Protein AF-A0A7S3HJC3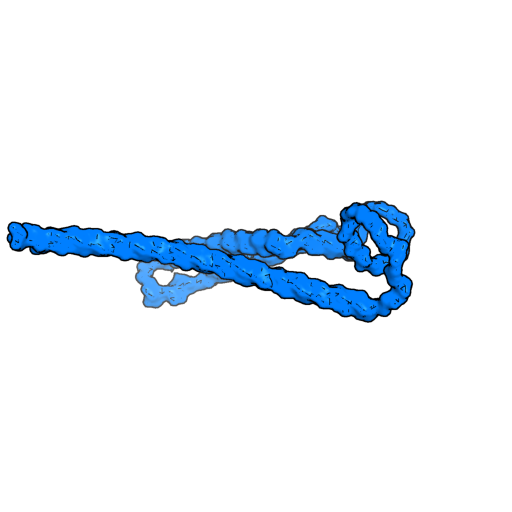-F1 (afdb_monomer_lite)

pLDDT: mean 82.4, std 19.96, range [36.12, 98.06]

Secondary structure (DSSP, 8-state):
-------PPPPTTHHHHHHHHHHHHHHHHHHHHHHHS-HHHHHTTTSPTTTHHHHHHHHHHHHHHHHHHHHHHHHHHHHHTTHHHHHHHHHHHHH-----------------------------S---HHHHHHHHHHHHHHHHHHHHHHHHHHHHHHHHHHHHHHHHHHHHHHHHHHHHHHHHHHHHHGGG-

Sequence (193 aa):
AAELHGEAQPRPGARLQKLQEACDKLIARAVSDLLAEDLPKTFAKVLPPGSEHLVRSAQTGAAAKLAERAEELQAEAMRKHQASKLARSLDEAHYGCAGGRAGKKPRALKRATSSRATAAAATGAGQDPEMELQETLTTHFRAAKLAMMRDRLRDQEHENSRQAAANACMKLECAELLALLESSTSALVAPLL

Structure (mmCIF, N/CA/C/O backbone):
data_AF-A0A7S3HJC3-F1
#
_entry.id   AF-A0A7S3HJC3-F1
#
loop_
_atom_site.group_PDB
_atom_site.id
_atom_site.type_symbol
_atom_site.label_atom_id
_atom_site.label_alt_id
_atom_site.label_comp_id
_atom_site.label_asym_id
_atom_site.label_entity_id
_atom_site.label_seq_id
_atom_site.pdbx_PDB_ins_code
_atom_site.Cartn_x
_atom_site.Cartn_y
_atom_site.Cartn_z
_atom_site.occupancy
_atom_site.B_iso_or_equiv
_atom_site.auth_seq_id
_atom_site.auth_comp_id
_atom_site.auth_asym_id
_atom_site.auth_atom_id
_atom_site.pdbx_PDB_model_num
ATOM 1 N N . ALA A 1 1 ? -0.705 -26.430 -43.566 1.00 43.81 1 ALA A N 1
ATOM 2 C CA . ALA A 1 1 ? -1.000 -24.991 -43.468 1.00 43.81 1 ALA A CA 1
ATOM 3 C C . ALA A 1 1 ? -0.138 -24.436 -42.346 1.00 43.81 1 ALA A C 1
ATOM 5 O O . ALA A 1 1 ? -0.349 -24.802 -41.201 1.00 43.81 1 ALA A O 1
ATOM 6 N N . ALA A 1 2 ? 0.921 -23.709 -42.698 1.00 41.62 2 ALA A N 1
ATOM 7 C CA . ALA A 1 2 ? 1.839 -23.111 -41.739 1.00 41.62 2 ALA A CA 1
ATOM 8 C C . ALA A 1 2 ? 1.241 -21.774 -41.289 1.00 41.62 2 ALA A C 1
ATOM 10 O O . ALA A 1 2 ? 1.180 -20.832 -42.080 1.00 41.62 2 ALA A O 1
ATOM 11 N N . GLU A 1 3 ? 0.747 -21.715 -40.055 1.00 44.97 3 GLU A N 1
ATOM 12 C CA . GLU A 1 3 ? 0.348 -20.456 -39.437 1.00 44.97 3 GLU A CA 1
ATOM 13 C C . GLU A 1 3 ? 1.607 -19.634 -39.169 1.00 44.97 3 GLU A C 1
ATOM 15 O O . GLU A 1 3 ? 2.373 -19.875 -38.239 1.00 44.97 3 GLU A O 1
ATOM 20 N N . LEU A 1 4 ? 1.842 -18.674 -40.059 1.00 45.97 4 LEU A N 1
ATOM 21 C CA . LEU A 1 4 ? 2.790 -17.591 -39.878 1.00 45.97 4 LEU A CA 1
ATOM 22 C C . LEU A 1 4 ? 2.367 -16.792 -38.639 1.00 45.97 4 LEU A C 1
ATOM 24 O O . LEU A 1 4 ? 1.528 -15.896 -38.722 1.00 45.97 4 LEU A O 1
ATOM 28 N N . HIS A 1 5 ? 2.954 -17.105 -37.484 1.00 43.88 5 HIS A N 1
ATOM 29 C CA . HIS A 1 5 ? 3.001 -16.194 -36.344 1.00 43.88 5 HIS A CA 1
ATOM 30 C C . HIS A 1 5 ? 3.860 -14.988 -36.729 1.00 43.88 5 HIS A C 1
ATOM 32 O O . HIS A 1 5 ? 5.047 -14.902 -36.424 1.00 43.88 5 HIS A O 1
ATOM 38 N N . GLY A 1 6 ? 3.250 -14.051 -37.452 1.00 45.78 6 GLY A N 1
ATOM 39 C CA . GLY A 1 6 ? 3.748 -12.692 -37.523 1.00 45.78 6 GLY A CA 1
ATOM 40 C C . GLY A 1 6 ? 3.645 -12.103 -36.125 1.00 45.78 6 GLY A C 1
ATOM 41 O O . GLY A 1 6 ? 2.563 -11.686 -35.715 1.00 45.78 6 GLY A O 1
ATOM 42 N N . GLU A 1 7 ? 4.750 -12.100 -35.379 1.00 48.56 7 GLU A N 1
ATOM 43 C CA . GLU A 1 7 ? 4.858 -11.311 -34.157 1.00 48.56 7 GLU A CA 1
ATOM 44 C C . GLU A 1 7 ? 4.626 -9.848 -34.537 1.00 48.56 7 GLU A C 1
ATOM 46 O O . GLU A 1 7 ? 5.492 -9.171 -35.097 1.00 48.56 7 GLU A O 1
ATOM 51 N N . ALA A 1 8 ? 3.400 -9.379 -34.299 1.00 59.12 8 ALA A N 1
ATOM 52 C CA . ALA A 1 8 ? 3.033 -7.990 -34.473 1.00 59.12 8 ALA A CA 1
ATOM 53 C C . ALA A 1 8 ? 4.034 -7.149 -33.681 1.00 59.12 8 ALA A C 1
ATOM 55 O O . ALA A 1 8 ? 4.148 -7.307 -32.462 1.00 59.12 8 ALA A O 1
ATOM 56 N N . GLN A 1 9 ? 4.780 -6.288 -34.380 1.00 59.38 9 GLN A N 1
ATOM 57 C CA . GLN A 1 9 ? 5.768 -5.436 -33.734 1.00 59.38 9 GLN A CA 1
ATOM 58 C C . GLN A 1 9 ? 5.102 -4.706 -32.560 1.00 59.38 9 GLN A C 1
ATOM 60 O O . GLN A 1 9 ? 4.055 -4.070 -32.745 1.00 59.38 9 GLN A O 1
ATOM 65 N N . PRO A 1 10 ? 5.654 -4.830 -31.344 1.00 64.06 10 PRO A N 1
ATOM 66 C CA . PRO A 1 10 ? 5.047 -4.248 -30.162 1.00 64.06 10 PRO A CA 1
ATOM 67 C C . PRO A 1 10 ? 5.001 -2.731 -30.329 1.00 64.06 10 PRO A C 1
ATOM 69 O O . PRO A 1 10 ? 6.010 -2.062 -30.545 1.00 64.06 10 PRO A O 1
ATOM 72 N N . ARG A 1 11 ? 3.778 -2.206 -30.277 1.00 71.25 11 ARG A N 1
ATOM 73 C CA . ARG A 1 11 ? 3.499 -0.779 -30.416 1.00 71.25 11 ARG A CA 1
ATOM 74 C C . ARG A 1 11 ? 4.134 -0.006 -29.253 1.00 71.25 11 ARG A C 1
ATOM 76 O O . ARG A 1 11 ? 4.239 -0.558 -28.155 1.00 71.25 11 ARG A O 1
ATOM 83 N N . PRO A 1 12 ? 4.511 1.269 -29.449 1.00 70.44 12 PRO A N 1
ATOM 84 C CA . PRO A 1 12 ? 4.934 2.123 -28.343 1.00 70.44 12 PRO A CA 1
ATOM 85 C C . PRO A 1 12 ? 3.861 2.123 -27.245 1.00 70.44 12 PRO A C 1
ATOM 87 O O . PRO A 1 12 ? 2.688 2.366 -27.527 1.00 70.44 12 PRO A O 1
ATOM 90 N N . GLY A 1 13 ? 4.254 1.801 -26.008 1.00 80.75 13 GLY A N 1
ATOM 91 C CA . GLY A 1 13 ? 3.335 1.639 -24.876 1.00 80.75 13 GLY A CA 1
ATOM 92 C C . GLY A 1 13 ? 2.929 0.192 -24.571 1.00 80.75 13 GLY A C 1
ATOM 93 O O . GLY A 1 13 ? 2.405 -0.062 -23.487 1.00 80.75 13 GLY A O 1
ATOM 94 N N . ALA A 1 14 ? 3.243 -0.775 -25.441 1.00 87.31 14 ALA A N 1
ATOM 95 C CA . ALA A 1 14 ? 2.938 -2.188 -25.204 1.00 87.31 14 ALA A CA 1
ATOM 96 C C . ALA A 1 14 ? 3.616 -2.731 -23.936 1.00 87.31 14 ALA A C 1
ATOM 98 O O . ALA A 1 14 ? 3.047 -3.578 -23.252 1.00 87.31 14 ALA A O 1
ATOM 99 N N . ARG A 1 15 ? 4.815 -2.244 -23.583 1.00 89.06 15 ARG A N 1
ATOM 100 C CA . ARG A 1 15 ? 5.490 -2.651 -22.337 1.00 89.06 15 ARG A CA 1
ATOM 101 C C . ARG A 1 15 ? 4.757 -2.169 -21.094 1.00 89.06 15 ARG A C 1
ATOM 103 O O . ARG A 1 15 ? 4.602 -2.940 -20.154 1.00 89.06 15 ARG A O 1
ATOM 110 N N . LEU A 1 16 ? 4.311 -0.912 -21.093 1.00 92.19 16 LEU A N 1
ATOM 111 C CA . LEU A 1 16 ? 3.570 -0.354 -19.963 1.00 92.19 16 LEU A CA 1
ATOM 112 C C . LEU A 1 16 ? 2.233 -1.078 -19.787 1.00 92.19 16 LEU A C 1
ATOM 114 O O . LEU A 1 16 ? 1.884 -1.435 -18.668 1.00 92.19 16 LEU A O 1
ATOM 118 N N . GLN A 1 17 ? 1.539 -1.349 -20.892 1.00 92.75 17 GLN A N 1
ATOM 119 C CA . GLN A 1 17 ? 0.290 -2.099 -20.874 1.00 92.75 17 GLN A CA 1
ATOM 120 C C . GLN A 1 17 ? 0.495 -3.523 -20.340 1.00 92.75 17 GLN A C 1
ATOM 122 O O . GLN A 1 17 ? -0.211 -3.938 -19.431 1.00 92.75 17 GLN A O 1
ATOM 127 N N . LYS A 1 18 ? 1.511 -4.250 -20.824 1.00 93.62 18 LYS A N 1
ATOM 128 C CA . LYS A 1 18 ? 1.838 -5.592 -20.310 1.00 93.62 18 LYS A CA 1
ATOM 129 C C . LYS A 1 18 ? 2.168 -5.584 -18.819 1.00 93.62 18 LYS A C 1
ATOM 131 O O . LYS A 1 18 ? 1.824 -6.528 -18.117 1.00 93.62 18 LYS A O 1
ATOM 136 N N . LEU A 1 19 ? 2.849 -4.541 -18.343 1.00 94.19 19 LEU A N 1
ATOM 137 C CA . LEU A 1 19 ? 3.143 -4.380 -16.923 1.00 94.19 19 LEU A CA 1
ATOM 138 C C . LEU A 1 19 ? 1.856 -4.184 -16.111 1.00 94.19 19 LEU A C 1
ATOM 140 O O . LEU A 1 19 ? 1.695 -4.845 -15.092 1.00 94.19 19 LEU A O 1
ATOM 144 N N . GLN A 1 20 ? 0.943 -3.326 -16.574 1.00 94.94 20 GLN A N 1
ATOM 145 C CA . GLN A 1 20 ? -0.366 -3.135 -15.942 1.00 94.94 20 GLN A CA 1
ATOM 146 C C . GLN A 1 20 ? -1.160 -4.443 -15.916 1.00 94.94 20 GLN A C 1
ATOM 148 O O . GLN A 1 20 ? -1.521 -4.906 -14.844 1.00 94.94 20 GLN A O 1
ATOM 153 N N . GLU A 1 21 ? -1.294 -5.119 -17.058 1.00 96.38 21 GLU A N 1
ATOM 154 C CA . GLU A 1 21 ? -1.991 -6.407 -17.149 1.00 96.38 21 GLU A CA 1
ATOM 155 C C . GLU A 1 21 ? -1.392 -7.476 -16.222 1.00 96.38 21 GLU A C 1
ATOM 157 O O . GLU A 1 21 ? -2.116 -8.309 -15.677 1.00 96.38 21 GLU A O 1
ATOM 162 N N . ALA A 1 22 ? -0.067 -7.496 -16.053 1.00 96.62 22 ALA A N 1
ATOM 163 C CA . ALA A 1 22 ? 0.595 -8.424 -15.142 1.00 96.62 22 ALA A CA 1
ATOM 164 C C . ALA A 1 22 ? 0.282 -8.107 -13.672 1.00 96.62 22 ALA A C 1
ATOM 166 O O . ALA A 1 22 ? 0.033 -9.030 -12.895 1.00 96.62 22 ALA A O 1
ATOM 167 N N . CYS A 1 23 ? 0.268 -6.826 -13.296 1.00 95.81 23 CYS A N 1
ATOM 168 C CA . CYS A 1 23 ? -0.126 -6.397 -11.959 1.00 95.81 23 CYS A CA 1
ATOM 169 C C . CYS A 1 23 ? -1.600 -6.719 -11.678 1.00 95.81 23 CYS A C 1
ATOM 171 O O . CYS A 1 23 ? -1.893 -7.340 -10.660 1.00 95.81 23 CYS A O 1
ATOM 173 N N . ASP A 1 24 ? -2.500 -6.415 -12.611 1.00 96.75 24 ASP A N 1
ATOM 174 C CA . ASP A 1 24 ? -3.937 -6.655 -12.451 1.00 96.75 24 ASP A CA 1
ATOM 175 C C . ASP A 1 24 ? -4.229 -8.157 -12.287 1.00 96.75 24 ASP A C 1
ATOM 177 O O . ASP A 1 24 ? -5.005 -8.568 -11.425 1.00 96.75 24 ASP A O 1
ATOM 181 N N . LYS A 1 25 ? -3.530 -9.016 -13.045 1.00 97.81 25 LYS A N 1
ATOM 182 C CA . LYS A 1 25 ? -3.601 -10.480 -12.878 1.00 97.81 25 LYS A CA 1
ATOM 183 C C . LYS A 1 25 ? -3.115 -10.941 -11.509 1.00 97.81 25 LYS A C 1
ATOM 185 O O . LYS A 1 25 ? -3.666 -11.894 -10.960 1.00 97.81 25 LYS A O 1
ATOM 190 N N . LEU A 1 26 ? -2.075 -10.308 -10.972 1.00 97.56 26 LEU A N 1
ATOM 191 C CA . LEU A 1 26 ? -1.541 -10.641 -9.656 1.00 97.56 26 LEU A CA 1
ATOM 192 C C . LEU A 1 26 ? -2.527 -10.254 -8.548 1.00 97.56 26 LEU A C 1
ATOM 194 O O . LEU A 1 26 ? -2.762 -11.060 -7.649 1.00 97.56 26 LEU A O 1
ATOM 198 N N . ILE A 1 27 ? -3.158 -9.083 -8.656 1.00 97.31 27 ILE A N 1
ATOM 199 C CA . ILE A 1 27 ? -4.220 -8.645 -7.739 1.00 97.31 27 ILE A CA 1
ATOM 200 C C . ILE A 1 27 ? -5.412 -9.602 -7.816 1.00 97.31 27 ILE A C 1
ATOM 202 O O . ILE A 1 27 ? -5.841 -10.130 -6.793 1.00 97.31 27 ILE A O 1
ATOM 206 N N . ALA A 1 28 ? -5.900 -9.897 -9.024 1.00 97.00 28 ALA A N 1
ATOM 207 C CA . ALA A 1 28 ? -7.021 -10.811 -9.225 1.00 97.00 28 ALA A CA 1
ATOM 208 C C . ALA A 1 28 ? -6.742 -12.209 -8.648 1.00 97.00 28 ALA A C 1
ATOM 210 O O . ALA A 1 28 ? -7.619 -12.817 -8.035 1.00 97.00 28 ALA A O 1
ATOM 211 N N . ARG A 1 29 ? -5.509 -12.710 -8.798 1.00 98.00 29 ARG A N 1
ATOM 212 C CA . ARG A 1 29 ? -5.106 -13.993 -8.218 1.00 98.00 29 ARG A CA 1
ATOM 213 C C . ARG A 1 29 ? -5.064 -13.945 -6.693 1.00 98.00 29 ARG A C 1
ATOM 215 O O . ARG A 1 29 ? -5.613 -14.842 -6.073 1.00 98.00 29 ARG A O 1
ATOM 222 N N . ALA A 1 30 ? -4.505 -12.895 -6.094 1.00 97.50 30 ALA A N 1
ATOM 223 C CA . ALA A 1 30 ? -4.488 -12.736 -4.639 1.00 97.50 30 ALA A CA 1
ATOM 224 C C . ALA A 1 30 ? -5.906 -12.667 -4.042 1.00 97.50 30 ALA A C 1
ATOM 226 O O . ALA A 1 30 ? -6.181 -13.284 -3.016 1.00 97.50 30 ALA A O 1
ATOM 227 N N . VAL A 1 31 ? -6.825 -11.965 -4.713 1.00 98.00 31 VAL A N 1
ATOM 228 C CA . VAL A 1 31 ? -8.252 -11.923 -4.354 1.00 98.00 31 VAL A CA 1
ATOM 229 C C . VAL A 1 31 ? -8.878 -13.314 -4.450 1.00 98.00 31 VAL A C 1
ATOM 231 O O . VAL A 1 31 ? -9.570 -13.741 -3.529 1.00 98.00 31 VAL A O 1
ATOM 234 N N . SER A 1 32 ? -8.620 -14.037 -5.542 1.00 97.88 32 SER A N 1
ATOM 235 C CA . SER A 1 32 ? -9.123 -15.399 -5.728 1.00 97.88 32 SER A CA 1
ATOM 236 C C . SER A 1 32 ? -8.585 -16.364 -4.672 1.00 97.88 32 SER A C 1
ATOM 238 O O . SER A 1 32 ? -9.351 -17.179 -4.168 1.00 97.88 32 SER A O 1
ATOM 240 N N . ASP A 1 33 ? -7.298 -16.277 -4.338 1.00 97.94 33 ASP A N 1
ATOM 241 C CA . ASP A 1 33 ? -6.661 -17.124 -3.330 1.00 97.94 33 ASP A CA 1
ATOM 242 C C . ASP A 1 33 ? -7.288 -16.860 -1.954 1.00 97.94 33 ASP A C 1
ATOM 244 O O . ASP A 1 33 ? -7.702 -17.800 -1.280 1.00 97.94 33 ASP A O 1
ATOM 248 N N . LEU A 1 34 ? -7.483 -15.585 -1.590 1.00 96.31 34 LEU A N 1
ATOM 249 C CA . LEU A 1 34 ? -8.149 -15.207 -0.343 1.00 96.31 34 LEU A CA 1
ATOM 250 C C . LEU A 1 34 ? -9.590 -15.721 -0.273 1.00 96.31 34 LEU A C 1
ATOM 252 O O . LEU A 1 34 ? -10.021 -16.149 0.790 1.00 96.31 34 LEU A O 1
ATOM 256 N N . LEU A 1 35 ? -10.348 -15.676 -1.373 1.00 97.00 35 LEU A N 1
ATOM 257 C CA . LEU A 1 35 ? -11.727 -16.179 -1.427 1.00 97.00 35 LEU A CA 1
ATOM 258 C C . LEU A 1 35 ? -11.808 -17.714 -1.454 1.00 97.00 35 LEU A C 1
ATOM 260 O O . LEU A 1 35 ? -12.825 -18.274 -1.051 1.00 97.00 35 LEU A O 1
ATOM 264 N N . ALA A 1 36 ? -10.762 -18.390 -1.931 1.00 96.56 36 ALA A N 1
ATOM 265 C CA . ALA A 1 36 ? -10.680 -19.847 -1.957 1.00 96.56 36 ALA A CA 1
ATOM 266 C C . ALA A 1 36 ? -10.334 -20.450 -0.584 1.00 96.56 36 ALA A C 1
ATOM 268 O O . ALA A 1 36 ? -10.541 -21.648 -0.377 1.00 96.56 36 ALA A O 1
ATOM 269 N N . GLU A 1 37 ? -9.822 -19.651 0.358 1.00 95.00 37 GLU A N 1
ATOM 270 C CA . GLU A 1 37 ? -9.567 -20.105 1.723 1.00 95.00 37 GLU A CA 1
ATOM 271 C C . GLU A 1 37 ? -10.871 -20.475 2.446 1.00 95.00 37 GLU A C 1
ATOM 273 O O . GLU A 1 37 ? -11.807 -19.680 2.559 1.00 95.00 37 GLU A O 1
ATOM 278 N N . ASP A 1 38 ? -10.915 -21.688 3.003 1.00 94.56 38 ASP A N 1
ATOM 279 C CA . ASP A 1 38 ? -12.047 -22.181 3.794 1.00 94.56 38 ASP A CA 1
ATOM 280 C C . ASP A 1 38 ? -11.970 -21.661 5.241 1.00 94.56 38 ASP A C 1
ATOM 282 O O . ASP A 1 38 ? -11.797 -22.409 6.209 1.00 94.56 38 ASP A O 1
ATOM 286 N N . LEU A 1 39 ? -12.064 -20.335 5.380 1.00 92.62 39 LEU A N 1
ATOM 287 C CA . LEU A 1 39 ? -12.066 -19.643 6.669 1.00 92.62 39 LEU A CA 1
ATOM 288 C C . LEU A 1 39 ? -13.179 -20.128 7.619 1.00 92.62 39 LEU A C 1
ATOM 290 O O . LEU A 1 39 ? -12.918 -20.273 8.814 1.00 92.62 39 LEU A O 1
ATOM 294 N N . PRO A 1 40 ? -14.410 -20.441 7.162 1.00 91.88 40 PRO A N 1
ATOM 295 C CA . PRO A 1 40 ? -15.429 -21.003 8.048 1.00 91.88 40 PRO A CA 1
ATOM 296 C C . PRO A 1 40 ? -14.955 -22.278 8.754 1.00 91.88 40 PRO A C 1
ATOM 298 O O . PRO A 1 40 ? -15.173 -22.442 9.954 1.00 91.88 40 PRO A O 1
ATOM 301 N N . LYS A 1 41 ? -14.233 -23.150 8.041 1.00 93.50 41 LYS A N 1
ATOM 302 C CA . LYS A 1 41 ? -13.680 -24.380 8.610 1.00 93.50 41 LYS A CA 1
ATOM 303 C C . LYS A 1 41 ? -12.536 -24.122 9.586 1.00 93.50 41 LYS A C 1
ATOM 305 O O . LYS A 1 41 ? -12.447 -24.817 10.598 1.00 93.50 41 LYS A O 1
ATOM 310 N N . THR A 1 42 ? -11.672 -23.138 9.326 1.00 94.38 42 THR A N 1
ATOM 311 C CA . THR A 1 42 ? -10.581 -22.794 10.256 1.00 94.38 42 THR A CA 1
ATOM 312 C C . THR A 1 42 ? -11.111 -22.179 11.552 1.00 94.38 42 THR A C 1
ATOM 314 O O . THR A 1 42 ? -10.587 -22.477 12.626 1.00 94.38 42 THR A O 1
ATOM 317 N N . PHE A 1 43 ? -12.200 -21.407 11.483 1.00 92.38 43 PHE A N 1
ATOM 318 C CA . PHE A 1 43 ? -12.824 -20.774 12.647 1.00 92.38 43 PHE A CA 1
ATOM 319 C C . PHE A 1 43 ? -13.954 -21.585 13.299 1.00 92.38 43 PHE A C 1
ATOM 321 O O . PHE A 1 43 ? -14.494 -21.153 14.319 1.00 92.38 43 PHE A O 1
ATOM 328 N N . ALA A 1 44 ? -14.268 -22.783 12.797 1.00 91.25 44 ALA A N 1
ATOM 329 C CA . ALA A 1 44 ? -15.376 -23.614 13.282 1.00 91.25 44 ALA A CA 1
ATOM 330 C C . ALA A 1 44 ? -15.323 -23.933 14.792 1.00 91.25 44 ALA A C 1
ATOM 332 O O . ALA A 1 44 ? -16.355 -24.182 15.405 1.00 91.25 44 ALA A O 1
ATOM 333 N N . LYS A 1 45 ? -14.131 -23.928 15.408 1.00 93.00 45 LYS A N 1
ATOM 334 C CA . LYS A 1 45 ? -13.956 -24.172 16.854 1.00 93.00 45 LYS A CA 1
ATOM 335 C C . LYS A 1 45 ? -14.151 -22.933 17.731 1.00 93.00 45 LYS A C 1
ATOM 337 O O . LYS A 1 45 ? -14.301 -23.074 18.939 1.00 93.00 45 LYS A O 1
ATOM 342 N N . VAL A 1 46 ? -14.065 -21.741 17.147 1.00 95.19 46 VAL A N 1
ATOM 343 C CA . VAL A 1 46 ? -14.059 -20.459 17.872 1.00 95.19 46 VAL A CA 1
ATOM 344 C C . VAL A 1 46 ? -15.398 -19.744 17.725 1.00 95.19 46 VAL A C 1
ATOM 346 O O . VAL A 1 46 ? -15.824 -19.023 18.623 1.00 95.19 46 VAL A O 1
ATOM 349 N N . LEU A 1 47 ? -16.064 -19.937 16.590 1.00 90.00 47 LEU A N 1
ATOM 350 C CA . LEU A 1 47 ? -17.278 -19.220 16.246 1.00 90.00 47 LEU A CA 1
ATOM 351 C C . LEU A 1 47 ? -18.554 -19.931 16.722 1.00 90.00 47 LEU A C 1
ATOM 353 O O . LEU A 1 47 ? -18.622 -21.161 16.691 1.00 90.00 47 LEU A O 1
ATOM 357 N N . PRO A 1 48 ? -19.603 -19.174 17.101 1.00 92.06 48 PRO A N 1
ATOM 358 C CA . PRO A 1 48 ? -20.915 -19.742 17.387 1.00 92.06 48 PRO A CA 1
ATOM 359 C C . PRO A 1 48 ? -21.493 -20.476 16.165 1.00 92.06 48 PRO A C 1
ATOM 361 O O . PRO A 1 48 ? -21.316 -20.007 15.031 1.00 92.06 48 PRO A O 1
ATOM 364 N N . PRO A 1 49 ? -22.241 -21.577 16.358 1.00 91.56 49 PRO A N 1
ATOM 365 C CA . PRO A 1 49 ? -22.907 -22.264 15.256 1.00 91.56 49 PRO A CA 1
ATOM 366 C C . PRO A 1 49 ? -23.859 -21.313 14.512 1.00 91.56 49 PRO A C 1
ATOM 368 O O . PRO A 1 49 ? -24.556 -20.507 15.125 1.00 91.56 49 PRO A O 1
ATOM 371 N N . GLY A 1 50 ? -23.869 -21.386 13.176 1.00 91.50 50 GLY A N 1
ATOM 372 C CA . GLY A 1 50 ? -24.692 -20.529 12.307 1.00 91.50 50 GLY A CA 1
ATOM 373 C C . GLY A 1 50 ? -24.051 -19.196 11.887 1.00 91.50 50 GLY A C 1
ATOM 374 O O . GLY A 1 50 ? -24.597 -18.499 11.031 1.00 91.50 50 GLY A O 1
ATOM 375 N N . SER A 1 51 ? -22.872 -18.848 12.409 1.00 92.19 51 SER A N 1
ATOM 376 C CA . SER A 1 51 ? -22.172 -17.593 12.072 1.00 92.19 51 SER A CA 1
ATOM 377 C C . SER A 1 51 ? -21.282 -17.657 10.815 1.00 92.19 51 SER A C 1
ATOM 379 O O . SER A 1 51 ? -20.643 -16.670 10.459 1.00 92.19 51 SER A O 1
ATOM 381 N N . GLU A 1 52 ? -21.272 -18.776 10.082 1.00 91.88 52 GLU A N 1
ATOM 382 C CA . GLU A 1 52 ? -20.440 -18.975 8.878 1.00 91.88 52 GLU A CA 1
ATOM 383 C C . GLU A 1 52 ? -20.667 -17.911 7.793 1.00 91.88 52 GLU A C 1
ATOM 385 O O . GLU A 1 52 ? -19.737 -17.488 7.104 1.00 91.88 52 GLU A O 1
ATOM 390 N N . HIS A 1 53 ? -21.908 -17.440 7.658 1.00 93.00 53 HIS A N 1
ATOM 391 C CA . HIS A 1 53 ? -22.271 -16.397 6.703 1.00 93.00 53 HIS A CA 1
ATOM 392 C C . HIS A 1 53 ? -21.593 -15.052 7.019 1.00 93.00 53 HIS A C 1
ATOM 394 O O . HIS A 1 53 ? -21.223 -14.330 6.093 1.00 93.00 53 HIS A O 1
ATOM 400 N N . LEU A 1 54 ? -21.364 -14.740 8.303 1.00 93.31 54 LEU A N 1
ATOM 401 C CA . LEU A 1 54 ? -20.643 -13.535 8.724 1.00 93.31 54 LEU A CA 1
ATOM 402 C C . LEU A 1 54 ? -19.171 -13.619 8.321 1.00 93.31 54 LEU A C 1
ATOM 404 O O . LEU A 1 54 ? -18.621 -12.635 7.834 1.00 93.31 54 LEU A O 1
ATOM 408 N N . VAL A 1 55 ? -18.555 -14.799 8.450 1.00 93.75 55 VAL A N 1
ATOM 409 C CA . VAL A 1 55 ? -17.166 -15.032 8.020 1.00 93.75 55 VAL A CA 1
ATOM 410 C C . VAL A 1 55 ? -17.035 -14.855 6.516 1.00 93.75 55 VAL A C 1
ATOM 412 O O . VAL A 1 55 ? -16.166 -14.114 6.069 1.00 93.75 55 VAL A O 1
ATOM 415 N N . ARG A 1 56 ? -17.933 -15.459 5.728 1.00 93.69 56 ARG A N 1
ATOM 416 C CA . ARG A 1 56 ? -17.929 -15.301 4.263 1.00 93.69 56 ARG A CA 1
ATOM 417 C C . ARG A 1 56 ? -18.173 -13.854 3.835 1.00 93.69 56 ARG A C 1
ATOM 419 O O . ARG A 1 56 ? -17.521 -13.362 2.914 1.00 93.69 56 ARG A O 1
ATOM 426 N N . SER A 1 57 ? -19.075 -13.149 4.519 1.00 94.00 57 SER A N 1
ATOM 427 C CA . SER A 1 57 ? -19.316 -11.723 4.278 1.00 94.00 57 SER A CA 1
ATOM 428 C C . SER A 1 57 ? -18.075 -10.884 4.596 1.00 94.00 57 SER A C 1
ATOM 430 O O . SER A 1 57 ? -17.701 -10.017 3.808 1.00 94.00 57 SER A O 1
ATOM 432 N N . ALA A 1 58 ? -17.411 -11.148 5.724 1.00 93.81 58 ALA A N 1
ATOM 433 C CA . ALA A 1 58 ? -16.185 -10.460 6.116 1.00 93.81 58 ALA A CA 1
ATOM 434 C C . ALA A 1 58 ? -15.031 -10.753 5.146 1.00 93.81 58 ALA A C 1
ATOM 436 O O . ALA A 1 58 ? -14.320 -9.833 4.756 1.00 93.81 58 ALA A O 1
ATOM 437 N N . GLN A 1 59 ? -14.891 -12.003 4.702 1.00 95.50 59 GLN A N 1
ATOM 438 C CA . GLN A 1 59 ? -13.906 -12.437 3.710 1.00 95.50 59 GLN A CA 1
ATOM 439 C C . GLN A 1 59 ? -14.110 -11.727 2.369 1.00 95.50 59 GLN A C 1
ATOM 441 O O . GLN A 1 59 ? -13.161 -11.188 1.808 1.00 95.50 59 GLN A O 1
ATOM 446 N N . THR A 1 60 ? -15.356 -11.639 1.898 1.00 95.88 60 THR A N 1
ATOM 447 C CA . THR A 1 60 ? -15.699 -10.899 0.673 1.00 95.88 60 THR A CA 1
ATOM 448 C C . THR A 1 60 ? -15.362 -9.412 0.815 1.00 95.88 60 THR A C 1
ATOM 450 O O . THR A 1 60 ? -14.753 -8.823 -0.076 1.00 95.88 60 THR A O 1
ATOM 453 N N . GLY A 1 61 ? -15.692 -8.808 1.962 1.00 95.44 61 GLY A N 1
ATOM 454 C CA . GLY A 1 61 ? -15.342 -7.416 2.255 1.00 95.44 61 GLY A CA 1
ATOM 455 C C . GLY A 1 61 ? -13.831 -7.176 2.344 1.00 95.44 61 GLY A C 1
ATOM 456 O O . GLY A 1 61 ? -13.339 -6.158 1.858 1.00 95.44 61 GLY A O 1
ATOM 457 N N . ALA A 1 62 ? -13.079 -8.112 2.925 1.00 95.06 62 ALA A N 1
ATOM 458 C CA . ALA A 1 62 ? -11.622 -8.054 2.993 1.00 95.06 62 ALA A CA 1
ATOM 459 C C . ALA A 1 62 ? -10.990 -8.168 1.600 1.00 95.06 62 ALA A C 1
ATOM 461 O O . ALA A 1 62 ? -10.093 -7.393 1.275 1.00 95.06 62 ALA A O 1
ATOM 462 N N . ALA A 1 63 ? -11.498 -9.070 0.761 1.00 96.56 63 ALA A N 1
ATOM 463 C CA . ALA A 1 63 ? -11.047 -9.251 -0.613 1.00 96.56 63 ALA A CA 1
ATOM 464 C C . ALA A 1 63 ? -11.284 -8.000 -1.474 1.00 96.56 63 ALA A C 1
ATOM 466 O O . ALA A 1 63 ? -10.384 -7.574 -2.196 1.00 96.56 63 ALA A O 1
ATOM 467 N N . ALA A 1 64 ? -12.449 -7.358 -1.338 1.00 96.69 64 ALA A N 1
ATOM 468 C CA . ALA A 1 64 ? -12.745 -6.098 -2.019 1.00 96.69 64 ALA A CA 1
ATOM 469 C C . ALA A 1 64 ? -11.779 -4.973 -1.603 1.00 96.69 64 ALA A C 1
ATOM 471 O O . ALA A 1 64 ? -11.187 -4.320 -2.459 1.00 96.69 64 ALA A O 1
ATOM 472 N N . LYS A 1 65 ? -11.551 -4.796 -0.293 1.00 96.75 65 LYS A N 1
ATOM 473 C CA . LYS A 1 65 ? -10.602 -3.792 0.222 1.00 96.75 65 LYS A CA 1
ATOM 474 C C . LYS A 1 65 ? -9.160 -4.071 -0.195 1.00 96.75 65 LYS A C 1
ATOM 476 O O . LYS A 1 65 ? -8.398 -3.136 -0.422 1.00 96.75 65 LYS A O 1
ATOM 481 N N . LEU A 1 66 ? -8.774 -5.345 -0.274 1.00 97.44 66 LEU A N 1
ATOM 482 C CA . LEU A 1 66 ? -7.455 -5.744 -0.755 1.00 97.44 66 LEU A CA 1
ATOM 483 C C . LEU A 1 66 ? -7.262 -5.336 -2.217 1.00 97.44 66 LEU A C 1
ATOM 485 O O . LEU A 1 66 ? -6.222 -4.768 -2.535 1.00 97.44 66 LEU A O 1
ATOM 489 N N . ALA A 1 67 ? -8.257 -5.584 -3.074 1.00 97.69 67 ALA A N 1
ATOM 490 C CA . ALA A 1 67 ? -8.210 -5.184 -4.478 1.00 97.69 67 ALA A CA 1
ATOM 491 C C . ALA A 1 67 ? -8.076 -3.661 -4.622 1.00 97.69 67 ALA A C 1
ATOM 493 O O . ALA A 1 67 ? -7.111 -3.188 -5.217 1.00 97.69 67 ALA A O 1
ATOM 494 N N . GLU A 1 68 ? -8.976 -2.905 -3.984 1.00 97.25 68 GLU A N 1
ATOM 495 C CA . GLU A 1 68 ? -8.980 -1.437 -4.003 1.00 97.25 68 GLU A CA 1
ATOM 496 C C . GLU A 1 68 ? -7.630 -0.871 -3.542 1.00 97.25 68 GLU A C 1
ATOM 498 O O . GLU A 1 68 ? -6.991 -0.079 -4.238 1.00 97.25 68 GLU A O 1
ATOM 503 N N . ARG A 1 69 ? -7.125 -1.345 -2.396 1.00 97.50 69 ARG A N 1
ATOM 504 C CA . ARG A 1 69 ? -5.860 -0.849 -1.852 1.00 97.50 69 ARG A CA 1
ATOM 505 C C . ARG A 1 69 ? -4.657 -1.228 -2.715 1.00 97.50 69 ARG A C 1
ATOM 507 O O . ARG A 1 69 ? -3.700 -0.456 -2.799 1.00 97.50 69 ARG A O 1
ATOM 514 N N . ALA A 1 70 ? -4.670 -2.409 -3.328 1.00 96.88 70 ALA A N 1
ATOM 515 C CA . ALA A 1 70 ? -3.593 -2.848 -4.205 1.00 96.88 70 ALA A CA 1
ATOM 516 C C . ALA A 1 70 ? -3.535 -2.004 -5.487 1.00 96.88 70 ALA A C 1
ATOM 518 O O . ALA A 1 70 ? -2.444 -1.599 -5.889 1.00 96.88 70 ALA A O 1
ATOM 519 N N . GLU A 1 71 ? -4.686 -1.673 -6.076 1.00 97.06 71 GLU A N 1
ATOM 520 C CA . GLU A 1 71 ? -4.783 -0.796 -7.248 1.00 97.06 71 GLU A CA 1
ATOM 521 C C . GLU A 1 71 ? -4.288 0.625 -6.942 1.00 97.06 71 GLU A C 1
ATOM 523 O O . GLU A 1 71 ? -3.504 1.194 -7.709 1.00 97.06 71 GLU A O 1
ATOM 528 N N . GLU A 1 72 ? -4.667 1.188 -5.789 1.00 97.31 72 GLU A N 1
ATOM 529 C CA . GLU A 1 72 ? -4.171 2.491 -5.332 1.00 97.31 72 GLU A CA 1
ATOM 530 C C . GLU A 1 72 ? -2.642 2.512 -5.211 1.00 97.31 72 GLU A C 1
ATOM 532 O O . GLU A 1 72 ? -1.977 3.405 -5.751 1.00 97.31 72 GLU A O 1
ATOM 537 N N . LEU A 1 73 ? -2.075 1.513 -4.526 1.00 95.56 73 LEU A N 1
ATOM 538 C CA . LEU A 1 73 ? -0.632 1.399 -4.314 1.00 95.56 73 LEU A CA 1
ATOM 539 C C . LEU A 1 73 ? 0.115 1.134 -5.625 1.00 95.56 73 LEU A C 1
ATOM 541 O O . LEU A 1 73 ? 1.194 1.689 -5.839 1.00 95.56 73 LEU A O 1
ATOM 545 N N . GLN A 1 74 ? -0.460 0.344 -6.533 1.00 96.31 74 GLN A N 1
ATOM 546 C CA . GLN A 1 74 ? 0.064 0.150 -7.883 1.00 96.31 74 GLN A CA 1
ATOM 547 C C . GLN A 1 74 ? 0.104 1.482 -8.638 1.00 96.31 74 GLN A C 1
ATOM 549 O O . GLN A 1 74 ? 1.149 1.853 -9.175 1.00 96.31 74 GLN A O 1
ATOM 554 N N . ALA A 1 75 ? -0.994 2.241 -8.655 1.00 94.75 75 ALA A N 1
ATOM 555 C CA . ALA A 1 75 ? -1.057 3.538 -9.324 1.00 94.75 75 ALA A CA 1
ATOM 556 C C . ALA A 1 75 ? -0.080 4.556 -8.709 1.00 94.75 75 ALA A C 1
ATOM 558 O O . ALA A 1 75 ? 0.553 5.343 -9.422 1.00 94.75 75 ALA A O 1
ATOM 559 N N . GLU A 1 76 ? 0.080 4.550 -7.387 1.00 95.94 76 GLU A N 1
ATOM 560 C CA . GLU A 1 76 ? 1.075 5.361 -6.688 1.00 95.94 76 GLU A CA 1
ATOM 561 C C . GLU A 1 76 ? 2.505 4.964 -7.069 1.00 95.94 76 GLU A C 1
ATOM 563 O O . GLU A 1 76 ? 3.293 5.830 -7.454 1.00 95.94 76 GLU A O 1
ATOM 568 N N . ALA A 1 77 ? 2.830 3.670 -7.058 1.00 94.75 77 ALA A N 1
ATOM 569 C CA . ALA A 1 77 ? 4.143 3.166 -7.441 1.00 94.75 77 ALA A CA 1
ATOM 570 C C . ALA A 1 77 ? 4.484 3.520 -8.899 1.00 94.75 77 ALA A C 1
ATOM 572 O O . ALA A 1 77 ? 5.571 4.039 -9.176 1.00 94.75 77 ALA A O 1
ATOM 573 N N . MET A 1 78 ? 3.542 3.342 -9.832 1.00 94.06 78 MET A N 1
ATOM 574 C CA . MET A 1 78 ? 3.724 3.711 -11.242 1.00 94.06 78 MET A CA 1
ATOM 575 C C . MET A 1 78 ? 4.037 5.206 -11.406 1.00 94.06 78 MET A C 1
ATOM 577 O O . MET A 1 78 ? 4.903 5.576 -12.209 1.00 94.06 78 MET A O 1
ATOM 581 N N . ARG A 1 79 ? 3.374 6.073 -10.622 1.00 94.50 79 ARG A N 1
ATOM 582 C CA . ARG A 1 79 ? 3.633 7.522 -10.599 1.00 94.50 79 ARG A CA 1
ATOM 583 C C . ARG A 1 79 ? 4.989 7.848 -9.973 1.00 94.50 79 ARG A C 1
ATOM 585 O O . ARG A 1 79 ? 5.781 8.555 -10.600 1.00 94.50 79 ARG A O 1
ATOM 592 N N . LYS A 1 80 ? 5.278 7.312 -8.782 1.00 95.12 80 LYS A N 1
ATOM 593 C CA . LYS A 1 80 ? 6.518 7.556 -8.022 1.00 95.12 80 LYS A CA 1
ATOM 594 C C . LYS A 1 80 ? 7.756 7.179 -8.832 1.00 95.12 80 LYS A C 1
ATOM 596 O O . LYS A 1 80 ? 8.718 7.943 -8.874 1.00 95.12 80 LYS A O 1
ATOM 601 N N . HIS A 1 81 ? 7.705 6.051 -9.536 1.00 92.44 81 HIS A N 1
ATOM 602 C CA . HIS A 1 81 ? 8.825 5.540 -10.329 1.00 92.44 81 HIS A CA 1
ATOM 603 C C . HIS A 1 81 ? 8.821 6.002 -11.790 1.00 92.44 81 HIS A C 1
ATOM 605 O O . HIS A 1 81 ? 9.676 5.580 -12.565 1.00 92.44 81 HIS A O 1
ATOM 611 N N . GLN A 1 82 ? 7.890 6.881 -12.181 1.00 93.81 82 GLN A N 1
ATOM 612 C CA . GLN A 1 82 ? 7.757 7.375 -13.555 1.00 93.81 82 GLN A CA 1
ATOM 613 C C . GLN A 1 82 ? 7.757 6.226 -14.583 1.00 93.81 82 GLN A C 1
ATOM 615 O O . GLN A 1 82 ? 8.383 6.331 -15.642 1.00 93.81 82 GLN A O 1
ATOM 620 N N . ALA A 1 83 ? 7.062 5.125 -14.267 1.00 90.88 83 ALA A N 1
ATOM 621 C CA . ALA A 1 83 ? 7.112 3.874 -15.025 1.00 90.88 83 ALA A CA 1
ATOM 622 C C . ALA A 1 83 ? 6.770 4.076 -16.509 1.00 90.88 83 ALA A C 1
ATOM 624 O O . ALA A 1 83 ? 7.404 3.488 -17.381 1.00 90.88 83 ALA A O 1
ATOM 625 N N . SER A 1 84 ? 5.843 4.989 -16.811 1.00 91.12 84 SER A N 1
ATOM 626 C CA . SER A 1 84 ? 5.487 5.369 -18.180 1.00 91.12 84 SER A CA 1
ATOM 627 C C . SER A 1 84 ? 6.640 6.012 -18.955 1.00 91.12 84 SER A C 1
ATOM 629 O O . SER A 1 84 ? 6.833 5.708 -20.132 1.00 91.12 84 SER A O 1
ATOM 631 N N . LYS A 1 85 ? 7.450 6.864 -18.312 1.00 89.12 85 LYS A N 1
ATOM 632 C CA . LYS A 1 85 ? 8.625 7.481 -18.946 1.00 89.12 85 LYS A CA 1
ATOM 633 C C . LYS A 1 85 ? 9.722 6.455 -19.191 1.00 89.12 85 LYS A C 1
ATOM 635 O O . LYS A 1 85 ? 10.329 6.468 -20.258 1.00 89.12 85 LYS A O 1
ATOM 640 N N . LEU A 1 86 ? 9.959 5.567 -18.225 1.00 91.19 86 LEU A N 1
ATOM 641 C CA . LEU A 1 86 ? 10.946 4.497 -18.361 1.00 91.19 86 LEU A CA 1
ATOM 642 C C . LEU A 1 86 ? 10.544 3.516 -19.466 1.00 91.19 86 LEU A C 1
ATOM 644 O O . LEU A 1 86 ? 11.336 3.281 -20.376 1.00 91.19 86 LEU A O 1
ATOM 648 N N . ALA A 1 87 ? 9.304 3.023 -19.446 1.00 89.69 87 ALA A N 1
ATOM 649 C CA . ALA A 1 87 ? 8.773 2.132 -20.475 1.00 89.69 87 ALA A CA 1
ATOM 650 C C . ALA A 1 87 ? 8.878 2.759 -21.871 1.00 89.69 87 ALA A C 1
ATOM 652 O O . ALA A 1 87 ? 9.403 2.126 -22.782 1.00 89.69 87 ALA A O 1
ATOM 653 N N . ARG A 1 88 ? 8.496 4.035 -22.013 1.00 88.19 88 ARG A N 1
ATOM 654 C CA . ARG A 1 88 ? 8.645 4.776 -23.269 1.00 88.19 88 ARG A CA 1
ATOM 655 C C . ARG A 1 88 ? 10.104 4.884 -23.717 1.00 88.19 88 ARG A C 1
ATOM 657 O O . ARG A 1 88 ? 10.386 4.650 -24.883 1.00 88.19 88 ARG A O 1
ATOM 664 N N . SER A 1 89 ? 11.028 5.208 -22.811 1.00 88.56 89 SER A N 1
ATOM 665 C CA . SER A 1 89 ? 12.454 5.313 -23.157 1.00 88.56 89 SER A CA 1
ATOM 666 C C . SER A 1 89 ? 13.047 3.981 -23.630 1.00 88.56 89 SER A C 1
ATOM 668 O O . SER A 1 89 ? 13.873 3.958 -24.539 1.00 88.56 89 SER A O 1
ATOM 670 N N . LEU A 1 90 ? 12.588 2.866 -23.052 1.00 87.56 90 LEU A N 1
ATOM 671 C CA . LEU A 1 90 ? 12.984 1.525 -23.468 1.00 87.56 90 LEU A CA 1
ATOM 672 C C . LEU A 1 90 ? 12.363 1.156 -24.816 1.00 87.56 90 LEU A C 1
ATOM 674 O O . LEU A 1 90 ? 13.057 0.621 -25.674 1.00 87.56 90 LEU A O 1
ATOM 678 N N . ASP A 1 91 ? 11.086 1.468 -25.027 1.00 86.50 91 ASP A N 1
ATOM 679 C CA . ASP A 1 91 ? 10.428 1.256 -26.317 1.00 86.50 91 ASP A CA 1
ATOM 680 C C . ASP A 1 91 ? 11.120 2.065 -27.428 1.00 86.50 91 ASP A C 1
ATOM 682 O O . ASP A 1 91 ? 11.394 1.529 -28.498 1.00 86.50 91 ASP A O 1
ATOM 686 N N . GLU A 1 92 ? 11.493 3.320 -27.167 1.00 85.00 92 GLU A N 1
ATOM 687 C CA . GLU A 1 92 ? 12.244 4.161 -28.109 1.00 85.00 92 GLU A CA 1
ATOM 688 C C . GLU A 1 92 ? 13.643 3.597 -28.406 1.00 85.00 92 GLU A C 1
ATOM 690 O O . GLU A 1 92 ? 14.073 3.616 -29.560 1.00 85.00 92 GLU A O 1
ATOM 695 N N . ALA A 1 93 ? 14.338 3.060 -27.398 1.00 84.06 93 ALA A N 1
ATOM 696 C CA . ALA A 1 93 ? 15.658 2.450 -27.564 1.00 84.06 93 ALA A CA 1
ATOM 697 C C . ALA A 1 93 ? 15.616 1.125 -28.345 1.00 84.06 93 ALA A C 1
ATOM 699 O O . ALA A 1 93 ? 16.521 0.848 -29.129 1.00 84.06 93 ALA A O 1
ATOM 700 N N . HIS A 1 94 ? 14.581 0.307 -28.135 1.00 81.00 94 HIS A N 1
ATOM 701 C CA . HIS A 1 94 ? 14.464 -1.011 -28.760 1.00 81.00 94 HIS A CA 1
ATOM 702 C C . HIS A 1 94 ? 13.809 -0.979 -30.1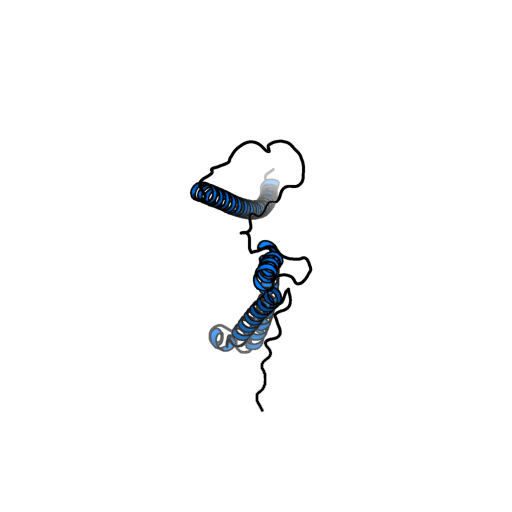38 1.00 81.00 94 HIS A C 1
ATOM 704 O O . HIS A 1 94 ? 14.231 -1.719 -31.023 1.00 81.00 94 HIS A O 1
ATOM 710 N N . TYR A 1 95 ? 12.778 -0.154 -30.316 1.00 76.94 95 TYR A N 1
ATOM 711 C CA . TYR A 1 95 ? 11.990 -0.126 -31.547 1.00 76.94 95 TYR A CA 1
ATOM 712 C C . TYR A 1 95 ? 12.336 1.050 -32.450 1.00 76.94 95 TYR A C 1
ATOM 714 O O . TYR A 1 95 ? 11.844 1.076 -33.570 1.00 76.94 95 TYR A O 1
ATOM 722 N N . GLY A 1 96 ? 13.194 1.976 -31.995 1.00 68.75 96 GLY A N 1
ATOM 723 C CA . GLY A 1 96 ? 13.719 3.083 -32.789 1.00 68.75 96 GLY A CA 1
ATOM 724 C C . GLY A 1 96 ? 12.591 3.897 -33.406 1.00 68.75 96 GLY A C 1
ATOM 725 O O . GLY A 1 96 ? 12.189 3.620 -34.528 1.00 68.75 96 GLY A O 1
ATOM 726 N N . CYS A 1 97 ? 12.067 4.884 -32.674 1.00 53.50 97 CYS A N 1
ATOM 727 C CA . CYS A 1 97 ? 10.898 5.662 -33.093 1.00 53.50 97 CYS A CA 1
ATOM 728 C C . CYS A 1 97 ? 10.951 6.023 -34.593 1.00 53.50 97 CYS A C 1
ATOM 730 O O . CYS A 1 97 ? 11.766 6.838 -35.036 1.00 53.50 97 CYS A O 1
ATOM 732 N N . ALA A 1 98 ? 10.085 5.364 -35.365 1.00 52.34 98 ALA A N 1
ATOM 733 C CA . ALA A 1 98 ? 9.889 5.564 -36.787 1.00 52.34 98 ALA A CA 1
ATOM 734 C C . ALA A 1 98 ? 9.337 6.978 -37.010 1.00 52.34 98 ALA A C 1
ATOM 736 O O . ALA A 1 98 ? 8.136 7.217 -36.930 1.00 52.34 98 ALA A O 1
ATOM 737 N N . GLY A 1 99 ? 10.234 7.938 -37.231 1.00 49.38 99 GLY A N 1
ATOM 738 C CA . GLY A 1 99 ? 9.853 9.332 -37.426 1.00 49.38 99 GLY A CA 1
ATOM 739 C C . GLY A 1 99 ? 11.022 10.276 -37.700 1.00 49.38 99 GLY A C 1
ATOM 740 O O . GLY A 1 99 ? 11.205 11.210 -36.938 1.00 49.38 99 GLY A O 1
ATOM 741 N N . GLY A 1 100 ? 11.783 10.031 -38.781 1.00 45.38 100 GLY A N 1
ATOM 742 C CA . GLY A 1 100 ? 12.631 10.997 -39.523 1.00 45.38 100 GLY A CA 1
ATOM 743 C C . GLY A 1 100 ? 13.776 11.692 -38.753 1.00 45.38 100 GLY A C 1
ATOM 744 O O . GLY A 1 100 ? 13.561 12.402 -37.788 1.00 45.38 100 GLY A O 1
ATOM 745 N N . ARG A 1 101 ? 15.046 11.664 -39.167 1.00 40.38 101 ARG A N 1
ATOM 746 C CA . ARG A 1 101 ? 15.606 11.724 -40.523 1.00 40.38 101 ARG A CA 1
ATOM 747 C C . ARG A 1 101 ? 16.988 11.060 -40.569 1.00 40.38 101 ARG A C 1
ATOM 749 O O . ARG A 1 101 ? 17.794 11.226 -39.663 1.00 40.38 101 ARG A O 1
ATOM 756 N N . ALA A 1 102 ? 17.227 10.402 -41.702 1.00 49.72 102 ALA A N 1
ATOM 757 C CA . ALA A 1 102 ? 18.480 10.316 -42.450 1.00 49.72 102 ALA A CA 1
ATOM 758 C C . ALA A 1 102 ? 19.800 10.223 -41.658 1.00 49.72 102 ALA A C 1
ATOM 760 O O . ALA A 1 102 ? 20.361 11.219 -41.212 1.00 49.72 102 ALA A O 1
ATOM 761 N N . GLY A 1 103 ? 20.349 9.006 -41.651 1.00 48.75 103 GLY A N 1
ATOM 762 C CA . GLY A 1 103 ? 21.778 8.762 -41.825 1.00 48.75 103 GLY A CA 1
ATOM 763 C C . GLY A 1 103 ? 22.702 9.449 -40.830 1.00 48.75 103 GLY A C 1
ATOM 764 O O . GLY A 1 103 ? 23.307 10.464 -41.149 1.00 48.75 103 GLY A O 1
ATOM 765 N N . LYS A 1 104 ? 22.916 8.821 -39.674 1.00 44.62 104 LYS A N 1
ATOM 766 C CA . LYS A 1 104 ? 24.187 8.890 -38.944 1.00 44.62 104 LYS A CA 1
ATOM 767 C C . LYS A 1 104 ? 24.322 7.628 -38.093 1.00 44.62 104 LYS A C 1
ATOM 769 O O . LYS A 1 104 ? 23.398 7.244 -37.387 1.00 44.62 104 LYS A O 1
ATOM 774 N N . LYS A 1 105 ? 25.473 6.969 -38.246 1.00 44.25 105 LYS A N 1
ATOM 775 C CA . LYS A 1 105 ? 25.929 5.771 -37.521 1.00 44.25 105 LYS A CA 1
ATOM 776 C C . LYS A 1 105 ? 25.705 5.907 -36.001 1.00 44.25 105 LYS A C 1
ATOM 778 O O . LYS A 1 105 ? 25.700 7.041 -35.516 1.00 44.25 105 LYS A O 1
ATOM 783 N N . PRO A 1 106 ? 25.572 4.795 -35.250 1.00 43.22 106 PRO A N 1
ATOM 784 C CA . PRO A 1 106 ? 25.300 4.834 -33.818 1.00 43.22 106 PRO A CA 1
ATOM 785 C C . PRO A 1 106 ? 26.474 5.504 -33.105 1.00 43.22 106 PRO A C 1
ATOM 787 O O . PRO A 1 106 ? 27.545 4.926 -32.939 1.00 43.22 106 PRO A O 1
ATOM 790 N N . ARG A 1 107 ? 26.284 6.766 -32.728 1.00 46.03 107 ARG A N 1
ATOM 791 C CA . ARG A 1 107 ? 27.189 7.499 -31.853 1.00 46.03 107 ARG A CA 1
ATOM 792 C C . ARG A 1 107 ? 26.570 7.423 -30.467 1.00 46.03 107 ARG A C 1
ATOM 794 O O . ARG A 1 107 ? 25.436 7.857 -30.282 1.00 46.03 107 ARG A O 1
ATOM 801 N N . ALA A 1 108 ? 27.306 6.803 -29.550 1.00 45.12 108 ALA A N 1
ATOM 802 C CA . ALA A 1 108 ? 26.969 6.635 -28.145 1.00 45.12 108 ALA A CA 1
ATOM 803 C C . ALA A 1 108 ? 26.244 7.865 -27.570 1.00 45.12 108 ALA A C 1
ATOM 805 O O . ALA A 1 108 ? 26.664 9.005 -27.791 1.00 45.12 108 ALA A O 1
ATOM 806 N N . LEU A 1 109 ? 25.144 7.616 -26.853 1.00 49.19 109 LEU A N 1
ATOM 807 C CA . LEU A 1 109 ? 24.336 8.629 -26.182 1.00 49.19 109 LEU A CA 1
ATOM 808 C C . LEU A 1 109 ? 25.188 9.418 -25.165 1.00 49.19 109 LEU A C 1
ATOM 810 O O . LEU A 1 109 ? 25.277 9.048 -23.999 1.00 49.19 109 LEU A O 1
ATOM 814 N N . LYS A 1 110 ? 25.748 10.560 -25.579 1.00 47.66 110 LYS A N 1
ATOM 815 C CA . LYS A 1 110 ? 26.005 11.696 -24.680 1.00 47.66 110 LYS A CA 1
ATOM 816 C C . LYS A 1 110 ? 24.705 12.501 -24.603 1.00 47.66 110 LYS A C 1
ATOM 818 O O . LYS A 1 110 ? 24.353 13.231 -25.528 1.00 47.66 110 LYS A O 1
ATOM 823 N N . ARG A 1 111 ? 23.941 12.315 -23.524 1.00 43.34 111 ARG A N 1
ATOM 824 C CA . ARG A 1 111 ? 22.682 13.027 -23.267 1.00 43.34 111 ARG A CA 1
ATOM 825 C C . ARG A 1 111 ? 22.997 14.409 -22.689 1.00 43.34 111 ARG A C 1
ATOM 827 O O . ARG A 1 111 ? 23.143 14.569 -21.484 1.00 43.34 111 ARG A O 1
ATOM 834 N N . ALA A 1 112 ? 23.102 15.398 -23.570 1.00 42.69 112 ALA A N 1
ATOM 835 C CA . ALA A 1 112 ? 23.120 16.808 -23.209 1.00 42.69 112 ALA A CA 1
ATOM 836 C C . ALA A 1 112 ? 21.687 17.284 -22.926 1.00 42.69 112 ALA A C 1
ATOM 838 O O . ALA A 1 112 ? 20.848 17.336 -23.823 1.00 42.69 112 ALA A O 1
ATOM 839 N N . THR A 1 113 ? 21.410 17.661 -21.681 1.00 45.94 113 THR A N 1
ATOM 840 C CA . THR A 1 113 ? 20.352 18.623 -21.362 1.00 45.94 113 THR A CA 1
ATOM 841 C C . THR A 1 113 ? 21.026 19.914 -20.935 1.00 45.94 113 THR A C 1
ATOM 843 O O . THR A 1 113 ? 21.518 20.007 -19.816 1.00 45.94 113 THR A O 1
ATOM 846 N N . SER A 1 114 ? 21.050 20.911 -21.812 1.00 42.72 114 SER A N 1
ATOM 847 C CA . SER A 1 114 ? 21.138 22.300 -21.372 1.00 42.72 114 SER A CA 1
ATOM 848 C C . SER A 1 114 ? 20.567 23.216 -22.442 1.00 42.72 114 SER A C 1
ATOM 850 O O . SER A 1 114 ? 21.065 23.310 -23.564 1.00 42.72 114 SER A O 1
ATOM 852 N N . SER A 1 115 ? 19.485 23.886 -22.070 1.00 40.72 115 SER A N 1
ATOM 853 C CA . SER A 1 115 ? 19.044 25.107 -22.707 1.00 40.72 115 SER A CA 1
ATOM 854 C C . SER A 1 115 ? 20.027 26.232 -22.372 1.00 40.72 115 SER A C 1
ATOM 856 O O . SER A 1 115 ? 20.098 26.668 -21.230 1.00 40.72 115 SER A O 1
ATOM 858 N N . ARG A 1 116 ? 20.649 26.753 -23.431 1.00 36.12 116 ARG A N 1
ATOM 859 C CA . ARG A 1 116 ? 20.904 28.179 -23.681 1.00 36.12 116 ARG A CA 1
ATOM 860 C C . ARG A 1 116 ? 21.982 28.893 -22.839 1.00 36.12 116 ARG A C 1
ATOM 862 O O . ARG A 1 116 ? 21.816 29.157 -21.660 1.00 36.12 116 ARG A O 1
ATOM 869 N N . ALA A 1 117 ? 22.952 29.390 -23.612 1.00 37.91 117 ALA A N 1
ATOM 870 C CA . ALA A 1 117 ? 23.765 30.597 -23.437 1.00 37.91 117 ALA A CA 1
ATOM 871 C C . ALA A 1 117 ? 25.204 30.446 -22.898 1.00 37.91 117 ALA A C 1
ATOM 873 O O . ALA A 1 117 ? 25.467 30.410 -21.705 1.00 37.91 117 ALA A O 1
ATOM 874 N N . THR A 1 118 ? 26.105 30.523 -23.887 1.00 42.25 118 THR A N 1
ATOM 875 C CA . THR A 1 118 ? 27.312 31.367 -23.958 1.00 42.25 118 THR A CA 1
ATOM 876 C C . THR A 1 118 ? 28.595 30.962 -23.227 1.00 42.25 118 THR A C 1
ATOM 878 O O . THR A 1 118 ? 28.684 30.975 -22.010 1.00 42.25 118 THR A O 1
ATOM 881 N N . ALA A 1 119 ? 29.624 30.793 -24.072 1.00 37.50 119 ALA A N 1
ATOM 882 C CA . ALA A 1 119 ? 31.036 31.095 -23.836 1.00 37.50 119 ALA A CA 1
ATOM 883 C C . ALA A 1 119 ? 31.830 30.162 -22.907 1.00 37.50 119 ALA A C 1
ATOM 885 O O . ALA A 1 119 ? 32.237 30.559 -21.826 1.00 37.50 119 ALA A O 1
ATOM 886 N N . ALA A 1 120 ? 32.158 28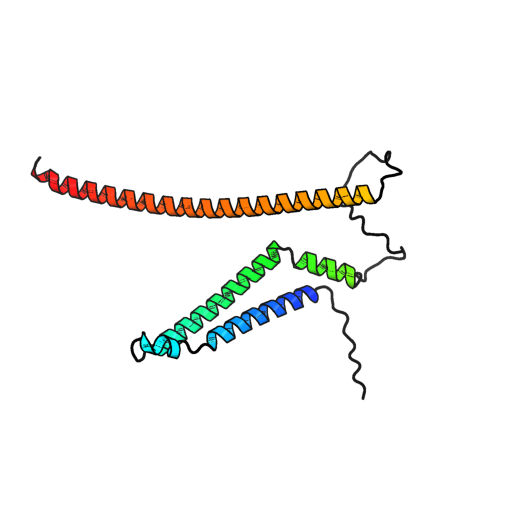.964 -23.398 1.00 40.72 120 ALA A N 1
ATOM 887 C CA . ALA A 1 120 ? 33.411 28.274 -23.052 1.00 40.72 120 ALA A CA 1
ATOM 888 C C . ALA A 1 120 ? 33.702 27.138 -24.051 1.00 40.72 120 ALA A C 1
ATOM 890 O O . ALA A 1 120 ? 33.865 25.979 -23.686 1.00 40.72 120 ALA A O 1
ATOM 891 N N . ALA A 1 121 ? 33.740 27.453 -25.347 1.00 44.88 121 ALA A N 1
ATOM 892 C CA . ALA A 1 121 ? 34.344 26.564 -26.336 1.00 44.88 121 ALA A CA 1
ATOM 893 C C . ALA A 1 121 ? 35.851 26.851 -26.396 1.00 44.88 121 ALA A C 1
ATOM 895 O O . ALA A 1 121 ? 36.312 27.468 -27.347 1.00 44.88 121 ALA A O 1
ATOM 896 N N . ALA A 1 122 ? 36.592 26.477 -25.349 1.00 48.25 122 ALA A N 1
ATOM 897 C CA . ALA A 1 122 ? 38.055 26.401 -25.365 1.00 48.25 122 ALA A CA 1
ATOM 898 C C . ALA A 1 122 ? 38.575 25.811 -24.047 1.00 48.25 122 ALA A C 1
ATOM 900 O O . ALA A 1 122 ? 38.948 26.564 -23.156 1.00 48.25 122 ALA A O 1
ATOM 901 N N . THR A 1 123 ? 38.565 24.486 -23.891 1.00 45.19 123 THR A N 1
ATOM 902 C CA . THR A 1 123 ? 39.579 23.698 -23.150 1.00 45.19 123 THR A CA 1
ATOM 903 C C . THR A 1 123 ? 39.132 22.238 -23.087 1.00 45.19 123 THR A C 1
ATOM 905 O O . THR A 1 123 ? 37.970 21.963 -22.813 1.00 45.19 123 THR A O 1
ATOM 908 N N . GLY A 1 124 ? 40.044 21.299 -23.354 1.00 40.53 124 GLY A N 1
ATOM 909 C CA . GLY A 1 124 ? 39.810 19.876 -23.078 1.00 40.53 124 GLY A CA 1
ATOM 910 C C . GLY A 1 124 ? 39.825 18.929 -24.277 1.00 40.53 124 GLY A C 1
ATOM 911 O O . GLY A 1 124 ? 39.031 17.996 -24.334 1.00 40.53 124 GLY A O 1
ATOM 912 N N . ALA A 1 125 ? 40.735 19.123 -25.232 1.00 47.25 125 ALA A N 1
ATOM 913 C CA . ALA A 1 125 ? 41.236 17.990 -26.002 1.00 47.25 125 ALA A CA 1
ATOM 914 C C . ALA A 1 125 ? 42.059 17.099 -25.047 1.00 47.25 125 ALA A C 1
ATOM 916 O O . ALA A 1 125 ? 43.063 17.567 -24.518 1.00 47.25 125 ALA A O 1
ATOM 917 N N . GLY A 1 126 ? 41.621 15.856 -24.806 1.00 48.97 126 GLY A N 1
ATOM 918 C CA . GLY A 1 126 ? 42.412 14.837 -24.094 1.00 48.97 126 GLY A CA 1
ATOM 919 C C . GLY A 1 126 ? 41.940 14.418 -22.694 1.00 48.97 126 GLY A C 1
ATOM 920 O O . GLY A 1 126 ? 42.786 14.178 -21.842 1.00 48.97 126 GLY A O 1
ATOM 921 N N . GLN A 1 127 ? 40.634 14.313 -22.423 1.00 54.84 127 GLN A N 1
ATOM 922 C CA . GLN A 1 127 ? 40.182 13.614 -21.211 1.00 54.84 127 GLN A CA 1
ATOM 923 C C . GLN A 1 127 ? 40.086 12.107 -21.473 1.00 54.84 127 GLN A C 1
ATOM 925 O O . GLN A 1 127 ? 39.401 11.677 -22.402 1.00 54.84 127 GLN A O 1
ATOM 930 N N . ASP A 1 128 ? 40.805 11.327 -20.663 1.00 65.69 128 ASP A N 1
ATOM 931 C CA . ASP A 1 128 ? 40.753 9.866 -20.662 1.00 65.69 128 ASP A CA 1
ATOM 932 C C . ASP A 1 128 ? 39.297 9.400 -20.475 1.00 65.69 128 ASP A C 1
ATOM 934 O O . ASP A 1 128 ? 38.625 9.866 -19.547 1.00 65.69 128 ASP A O 1
ATOM 938 N N . PRO A 1 129 ? 38.778 8.479 -21.308 1.00 68.06 129 PRO A N 1
ATOM 939 C CA . PRO A 1 129 ? 37.406 7.977 -21.184 1.00 68.06 129 PRO A CA 1
ATOM 940 C C . PRO A 1 129 ? 37.131 7.335 -19.814 1.00 68.06 129 PRO A C 1
ATOM 942 O O . PRO A 1 129 ? 35.987 7.288 -19.364 1.00 68.06 129 PRO A O 1
ATOM 945 N N . GLU A 1 130 ? 38.180 6.877 -19.132 1.00 72.81 130 GLU A N 1
ATOM 946 C CA . GLU A 1 130 ? 38.119 6.335 -17.776 1.00 72.81 130 GLU A CA 1
ATOM 947 C C . GLU A 1 130 ? 37.765 7.413 -16.732 1.00 72.81 130 GLU A C 1
ATOM 949 O O . GLU A 1 130 ? 36.976 7.166 -15.819 1.00 72.81 130 GLU A O 1
ATOM 954 N N . MET A 1 131 ? 38.244 8.647 -16.925 1.00 79.12 131 MET A N 1
ATOM 955 C CA . MET A 1 131 ? 37.943 9.794 -16.062 1.00 79.12 131 MET A CA 1
ATOM 956 C C . MET A 1 131 ? 36.485 10.256 -16.222 1.00 79.12 131 MET A C 1
ATOM 958 O O . MET A 1 131 ? 35.803 10.482 -15.221 1.00 79.12 131 MET A O 1
ATOM 962 N N . GLU A 1 132 ? 35.971 10.316 -17.461 1.00 79.62 132 GLU A N 1
ATOM 963 C CA . GLU A 1 132 ? 34.550 10.618 -17.729 1.00 79.62 132 GLU A CA 1
ATOM 964 C C . GLU A 1 132 ? 33.626 9.557 -17.087 1.00 79.62 132 GLU A C 1
ATOM 966 O O . GLU A 1 132 ? 32.572 9.877 -16.522 1.00 79.62 132 GLU A O 1
ATOM 971 N N . LEU A 1 133 ? 34.017 8.277 -17.127 1.00 75.62 133 LEU A N 1
ATOM 972 C CA . LEU A 1 133 ? 33.253 7.196 -16.501 1.00 75.62 133 LEU A CA 1
ATOM 973 C C . LEU A 1 133 ? 33.255 7.311 -14.968 1.00 75.62 133 LEU A C 1
ATOM 975 O O . LEU A 1 133 ? 32.219 7.155 -14.322 1.00 75.62 133 LEU A O 1
ATOM 979 N N . GLN A 1 134 ? 34.398 7.627 -14.366 1.00 83.50 134 GLN A N 1
ATOM 980 C CA . GLN A 1 134 ? 34.497 7.783 -12.917 1.00 83.50 134 GLN A CA 1
ATOM 981 C C . GLN A 1 134 ? 33.688 8.992 -12.413 1.00 83.50 134 GLN A C 1
ATOM 983 O O . GLN A 1 134 ? 33.012 8.921 -11.380 1.00 83.50 134 GLN A O 1
ATOM 988 N N . GLU A 1 135 ? 33.670 10.091 -13.167 1.00 85.88 135 GLU A N 1
ATOM 989 C CA . GLU A 1 135 ? 32.862 11.268 -12.848 1.00 85.88 135 GLU A CA 1
ATOM 990 C C . GLU A 1 135 ? 31.351 10.989 -12.980 1.00 85.88 135 GLU A C 1
ATOM 992 O O . GLU A 1 135 ? 30.552 11.354 -12.110 1.00 85.88 135 GLU A O 1
ATOM 997 N N . THR A 1 136 ? 30.932 10.247 -14.008 1.00 78.75 136 THR A N 1
ATOM 998 C CA . THR A 1 136 ? 29.522 9.839 -14.149 1.00 78.75 136 THR A CA 1
ATOM 999 C C . THR A 1 136 ? 29.079 8.890 -13.032 1.00 78.75 136 THR A C 1
ATOM 1001 O O . THR A 1 136 ? 28.007 9.071 -12.453 1.00 78.75 136 THR A O 1
ATOM 1004 N N . LEU A 1 137 ? 29.909 7.927 -12.629 1.00 80.00 137 LEU A N 1
ATOM 1005 C CA . LEU A 1 137 ? 29.582 7.033 -11.513 1.00 80.00 137 LEU A CA 1
ATOM 1006 C C . LEU A 1 137 ? 29.466 7.783 -10.182 1.00 80.00 137 LEU A C 1
ATOM 1008 O O . LEU A 1 137 ? 28.525 7.559 -9.417 1.00 80.00 137 LEU A O 1
ATOM 1012 N N . THR A 1 138 ? 30.384 8.710 -9.906 1.00 89.94 138 THR A N 1
ATOM 1013 C CA . THR A 1 138 ? 30.344 9.498 -8.665 1.00 89.94 138 THR A CA 1
ATOM 1014 C C . THR A 1 138 ? 29.149 10.448 -8.623 1.00 89.94 138 THR A C 1
ATOM 1016 O O . THR A 1 138 ? 28.523 10.598 -7.569 1.00 89.94 138 THR A O 1
ATOM 1019 N N . THR A 1 139 ? 28.768 11.049 -9.751 1.00 88.69 139 THR A N 1
ATOM 1020 C CA . THR A 1 139 ? 27.559 11.883 -9.841 1.00 88.69 139 THR A CA 1
ATOM 1021 C C . THR A 1 139 ? 26.284 11.059 -9.666 1.00 88.69 139 THR A C 1
ATOM 1023 O O . THR A 1 139 ? 25.424 11.455 -8.876 1.00 88.69 139 THR A O 1
ATOM 1026 N N . HIS A 1 140 ? 26.180 9.880 -10.290 1.00 85.00 140 HIS A N 1
ATOM 1027 C CA . HIS A 1 140 ? 25.056 8.961 -10.081 1.00 85.00 140 HIS A CA 1
ATOM 1028 C C . HIS A 1 140 ? 24.947 8.498 -8.629 1.00 85.00 140 HIS A C 1
ATOM 1030 O O . HIS A 1 140 ? 23.856 8.525 -8.059 1.00 85.00 140 HIS A O 1
ATOM 1036 N N . PHE A 1 141 ? 26.068 8.142 -8.001 1.00 89.31 141 PHE A N 1
ATOM 1037 C CA . PHE A 1 141 ? 26.093 7.747 -6.597 1.00 89.31 141 PHE A CA 1
ATOM 1038 C C . PHE A 1 141 ? 25.615 8.878 -5.678 1.00 89.31 141 PHE A C 1
ATOM 1040 O O . PHE A 1 141 ? 24.768 8.666 -4.809 1.00 89.31 141 PHE A O 1
ATOM 1047 N N . ARG A 1 142 ? 26.103 10.106 -5.893 1.00 91.75 142 ARG A N 1
ATOM 1048 C CA . ARG A 1 142 ? 25.662 11.286 -5.130 1.00 91.75 142 ARG A CA 1
ATOM 1049 C C . ARG A 1 142 ? 24.175 11.570 -5.339 1.00 91.75 142 ARG A C 1
ATOM 1051 O O . ARG A 1 142 ? 23.475 11.843 -4.367 1.00 91.75 142 ARG A O 1
ATOM 1058 N N . ALA A 1 143 ? 23.683 11.469 -6.573 1.00 87.25 143 ALA A N 1
ATOM 1059 C CA . ALA A 1 143 ? 22.271 11.662 -6.888 1.00 87.25 143 ALA A CA 1
ATOM 1060 C C . ALA A 1 143 ? 21.381 10.605 -6.216 1.00 87.25 143 ALA A C 1
ATOM 1062 O O . ALA A 1 143 ? 20.373 10.957 -5.606 1.00 87.25 143 ALA A O 1
ATOM 1063 N N . ALA A 1 144 ? 21.779 9.330 -6.260 1.00 86.25 144 ALA A N 1
ATOM 1064 C CA . ALA A 1 144 ? 21.074 8.242 -5.588 1.00 86.25 144 ALA A CA 1
ATOM 1065 C C . ALA A 1 144 ? 21.061 8.434 -4.064 1.00 86.25 144 ALA A C 1
ATOM 1067 O O . ALA A 1 144 ? 20.008 8.337 -3.437 1.00 86.25 144 ALA A O 1
ATOM 1068 N N . LYS A 1 145 ? 22.203 8.805 -3.470 1.00 93.19 145 LYS A N 1
ATOM 1069 C CA . LYS A 1 145 ? 22.304 9.111 -2.037 1.00 93.19 145 LYS A CA 1
ATOM 1070 C C . LYS A 1 145 ? 21.394 10.274 -1.636 1.00 93.19 145 LYS A C 1
ATOM 1072 O O . LYS A 1 145 ? 20.700 10.185 -0.627 1.00 93.19 145 LYS A O 1
ATOM 1077 N N . LEU A 1 146 ? 21.359 11.344 -2.432 1.00 94.94 146 LEU A N 1
ATOM 1078 C CA . LEU A 1 146 ? 20.454 12.474 -2.208 1.00 94.94 146 LEU A CA 1
ATOM 1079 C C . LEU A 1 146 ? 18.983 12.061 -2.320 1.00 94.94 146 LEU A C 1
ATOM 1081 O O . LEU A 1 146 ? 18.172 12.503 -1.509 1.00 94.94 146 LEU A O 1
ATOM 1085 N N . ALA A 1 147 ? 18.630 11.214 -3.290 1.00 90.12 147 ALA A N 1
ATOM 1086 C CA . ALA A 1 147 ? 17.274 10.692 -3.428 1.00 90.12 147 ALA A CA 1
ATOM 1087 C C . ALA A 1 147 ? 16.863 9.865 -2.199 1.00 90.12 147 ALA A C 1
ATOM 1089 O O . ALA A 1 147 ? 15.823 10.142 -1.609 1.00 90.12 147 ALA A O 1
ATOM 1090 N N . MET A 1 148 ? 17.721 8.946 -1.741 1.00 91.50 148 MET A N 1
ATOM 1091 C CA . MET A 1 148 ? 17.481 8.166 -0.520 1.00 91.50 148 MET A CA 1
ATOM 1092 C C . MET A 1 148 ? 17.317 9.052 0.718 1.00 91.50 148 MET A C 1
ATOM 1094 O O . MET A 1 148 ? 16.436 8.814 1.539 1.00 91.50 148 MET A O 1
ATOM 1098 N N . MET A 1 149 ? 18.147 10.089 0.863 1.00 95.88 149 MET A N 1
ATOM 1099 C CA . MET A 1 149 ? 18.022 11.025 1.982 1.00 95.88 149 MET A CA 1
ATOM 1100 C C . MET A 1 149 ? 16.712 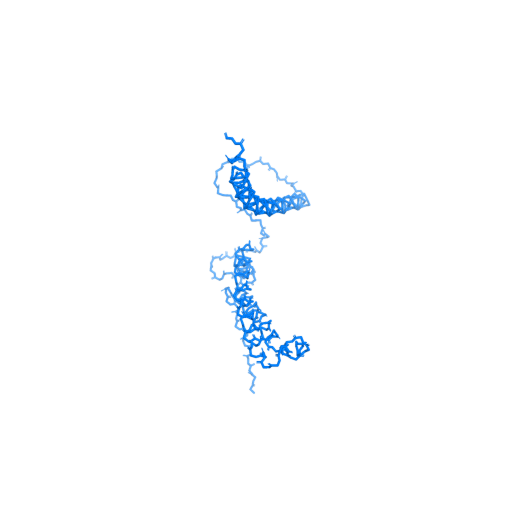11.815 1.939 1.00 95.88 149 MET A C 1
ATOM 1102 O O . MET A 1 149 ? 16.100 12.019 2.981 1.00 95.88 149 MET A O 1
ATOM 1106 N N . ARG A 1 150 ? 16.263 12.235 0.751 1.00 95.31 150 ARG A N 1
ATOM 1107 C CA . ARG A 1 150 ? 14.972 12.917 0.578 1.00 95.31 150 ARG A CA 1
ATOM 1108 C C . ARG A 1 150 ? 13.788 12.009 0.881 1.00 95.31 150 ARG A C 1
ATOM 1110 O O . ARG A 1 150 ? 12.793 12.487 1.410 1.00 95.31 150 ARG A O 1
ATOM 1117 N N . ASP A 1 151 ? 13.878 10.730 0.535 1.00 91.44 151 ASP A N 1
ATOM 1118 C CA . ASP A 1 151 ? 12.848 9.750 0.884 1.00 91.44 151 ASP A CA 1
ATOM 1119 C C . ASP A 1 151 ? 12.782 9.569 2.402 1.00 91.44 151 ASP A C 1
ATOM 1121 O O . ASP A 1 151 ? 11.725 9.765 2.990 1.00 91.44 151 ASP A O 1
ATOM 1125 N N . ARG A 1 152 ? 13.930 9.356 3.057 1.00 95.06 152 ARG A N 1
ATOM 1126 C CA . ARG A 1 152 ? 13.991 9.218 4.519 1.00 95.06 152 ARG A CA 1
ATOM 1127 C C . ARG A 1 152 ? 13.480 10.455 5.261 1.00 95.06 152 ARG A C 1
ATOM 1129 O O . ARG A 1 152 ? 12.859 10.319 6.310 1.00 95.06 152 ARG A O 1
ATOM 1136 N N . LEU A 1 153 ? 13.754 11.648 4.735 1.00 95.81 153 LEU A N 1
ATOM 1137 C CA . LEU A 1 153 ? 13.273 12.899 5.316 1.00 95.81 153 LEU A CA 1
ATOM 1138 C C . LEU A 1 153 ? 11.746 13.006 5.210 1.00 95.81 153 LEU A C 1
ATOM 1140 O O . LEU A 1 153 ? 11.100 13.326 6.200 1.00 95.81 153 LEU A O 1
ATOM 1144 N N . ARG A 1 154 ? 11.165 12.638 4.061 1.00 96.12 154 ARG A N 1
ATOM 1145 C CA . ARG A 1 154 ? 9.705 12.577 3.887 1.00 96.12 154 ARG A CA 1
ATOM 1146 C C . ARG A 1 154 ? 9.047 11.559 4.815 1.00 96.12 154 ARG A C 1
ATOM 1148 O O . ARG A 1 154 ? 8.016 11.858 5.410 1.00 96.12 154 ARG A O 1
ATOM 1155 N N . ASP A 1 155 ? 9.652 10.386 4.978 1.00 92.69 155 ASP A N 1
ATOM 1156 C CA . ASP A 1 155 ? 9.146 9.367 5.904 1.00 92.69 155 ASP A CA 1
ATOM 1157 C C . ASP A 1 155 ? 9.164 9.883 7.355 1.00 92.69 155 ASP A C 1
ATOM 1159 O O . ASP A 1 155 ? 8.202 9.696 8.101 1.00 92.69 155 ASP A O 1
ATOM 1163 N N . GLN A 1 156 ? 10.226 10.599 7.747 1.00 95.94 156 GLN A N 1
ATOM 1164 C CA . GLN A 1 156 ? 10.311 11.242 9.061 1.00 95.94 156 GLN A CA 1
ATOM 1165 C C . GLN A 1 156 ? 9.278 12.357 9.243 1.00 95.94 156 GLN A C 1
ATOM 1167 O O . GLN A 1 156 ? 8.681 12.445 10.311 1.00 95.94 156 GLN A O 1
ATOM 1172 N N . GLU A 1 157 ? 9.042 13.194 8.233 1.00 95.81 157 GLU A N 1
ATOM 1173 C CA . GLU A 1 157 ? 8.009 14.236 8.280 1.00 95.81 157 GLU A CA 1
ATOM 1174 C C . GLU A 1 157 ? 6.608 13.637 8.451 1.00 95.81 157 GLU A C 1
ATOM 1176 O O . GLU A 1 157 ? 5.813 14.132 9.257 1.00 95.81 157 GLU A O 1
ATOM 1181 N N . HIS A 1 158 ? 6.316 12.540 7.747 1.00 96.81 158 HIS A N 1
ATOM 1182 C CA . HIS A 1 158 ? 5.060 11.812 7.898 1.00 96.81 158 HIS A CA 1
ATOM 1183 C C . HIS A 1 158 ? 4.895 11.230 9.301 1.00 96.81 158 HIS A C 1
ATOM 1185 O O . HIS A 1 158 ? 3.841 11.410 9.915 1.00 96.81 158 HIS A O 1
ATOM 1191 N N . GLU A 1 159 ? 5.921 10.572 9.836 1.00 95.44 159 GLU A N 1
ATOM 1192 C CA . GLU A 1 159 ? 5.845 9.987 11.175 1.00 95.44 159 GLU A CA 1
ATOM 1193 C C . GLU A 1 159 ? 5.748 11.067 12.263 1.00 95.44 159 GLU A C 1
ATOM 1195 O O . GLU A 1 159 ? 4.939 10.951 13.181 1.00 95.44 159 GLU A O 1
ATOM 1200 N N . ASN A 1 160 ? 6.477 12.175 12.117 1.00 97.69 160 ASN A N 1
ATOM 1201 C CA . ASN A 1 160 ? 6.388 13.312 13.031 1.00 97.69 160 ASN A CA 1
ATOM 1202 C C . ASN A 1 160 ? 4.987 13.951 12.995 1.00 97.69 160 ASN A C 1
ATOM 1204 O O . ASN A 1 160 ? 4.419 14.277 14.035 1.00 97.69 160 ASN A O 1
ATOM 1208 N N . SER A 1 161 ? 4.373 14.041 11.811 1.00 97.31 161 SER A N 1
ATOM 1209 C CA . SER A 1 161 ? 2.987 14.507 11.666 1.00 97.31 161 SER A CA 1
ATOM 1210 C C . SER A 1 161 ? 1.990 13.583 12.376 1.00 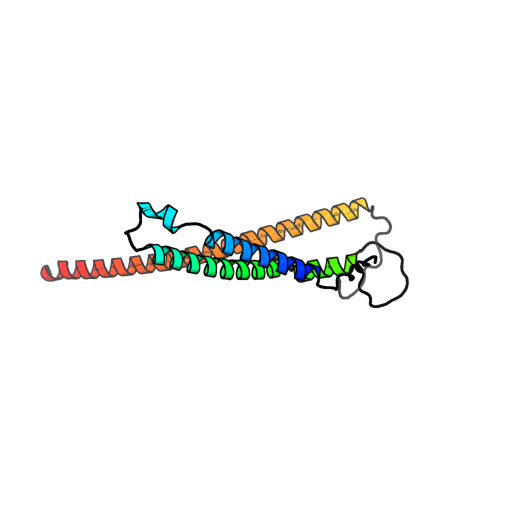97.31 161 SER A C 1
ATOM 1212 O O . SER A 1 161 ? 1.071 14.060 13.044 1.00 97.31 161 SER A O 1
ATOM 1214 N N . ARG A 1 162 ? 2.182 12.258 12.292 1.00 97.38 162 ARG A N 1
ATOM 1215 C CA . ARG A 1 162 ? 1.352 11.279 13.016 1.00 97.38 162 ARG A CA 1
ATOM 1216 C C . ARG A 1 162 ? 1.517 11.399 14.529 1.00 97.38 162 ARG A C 1
ATOM 1218 O O . ARG A 1 162 ? 0.519 11.398 15.246 1.00 97.38 162 ARG A O 1
ATOM 1225 N N . GLN A 1 163 ? 2.750 11.548 15.009 1.00 96.81 163 GLN A N 1
ATOM 1226 C CA . GLN A 1 163 ? 3.036 11.749 16.432 1.00 96.81 163 GLN A CA 1
ATOM 1227 C C . GLN A 1 163 ? 2.451 13.065 16.950 1.00 96.81 163 GLN A C 1
ATOM 1229 O O . GLN A 1 163 ? 1.870 13.090 18.032 1.00 96.81 163 GLN A O 1
ATOM 1234 N N . ALA A 1 164 ? 2.536 14.148 16.176 1.00 97.38 164 ALA A N 1
ATOM 1235 C CA . ALA A 1 164 ? 1.920 15.424 16.524 1.00 97.38 164 ALA A CA 1
ATOM 1236 C C . ALA A 1 164 ? 0.394 15.302 16.676 1.00 97.38 164 ALA A C 1
ATOM 1238 O O . ALA A 1 164 ? -0.158 15.811 17.652 1.00 97.38 164 ALA A O 1
ATOM 1239 N N . ALA A 1 165 ? -0.274 14.583 15.767 1.00 97.69 165 ALA A N 1
ATOM 1240 C CA . ALA A 1 165 ? -1.709 14.321 15.862 1.00 97.69 165 ALA A CA 1
ATOM 1241 C C . ALA A 1 165 ? -2.064 13.479 17.102 1.00 97.69 165 ALA A C 1
ATOM 1243 O O . ALA A 1 165 ? -2.963 13.848 17.855 1.00 97.69 165 ALA A O 1
ATOM 1244 N N . ALA A 1 166 ? -1.321 12.400 17.369 1.00 96.62 166 ALA A N 1
ATOM 1245 C CA . ALA A 1 166 ? -1.533 11.568 18.555 1.00 96.62 166 ALA A CA 1
ATOM 1246 C C . ALA A 1 166 ? -1.328 12.357 19.862 1.00 96.62 166 ALA A C 1
ATOM 1248 O O . ALA A 1 166 ? -2.153 12.286 20.772 1.00 96.62 166 ALA A O 1
ATOM 1249 N N . ASN A 1 167 ? -0.275 13.175 19.928 1.00 96.81 167 ASN A N 1
ATOM 1250 C CA . ASN A 1 167 ? -0.007 14.050 21.068 1.00 96.81 167 ASN A CA 1
ATOM 1251 C C . ASN A 1 167 ? -1.111 15.097 21.264 1.00 96.81 167 ASN A C 1
ATOM 1253 O O . ASN A 1 167 ? -1.423 15.448 22.400 1.00 96.81 167 ASN A O 1
ATOM 1257 N N . ALA A 1 168 ? -1.699 15.614 20.181 1.00 97.94 168 ALA A N 1
ATOM 1258 C CA . ALA A 1 168 ? -2.831 16.530 20.268 1.00 97.94 168 ALA A CA 1
ATOM 1259 C C . ALA A 1 168 ? -4.063 15.840 20.878 1.00 97.94 168 ALA A C 1
ATOM 1261 O O . ALA A 1 168 ? -4.674 16.402 21.784 1.00 97.94 168 ALA A O 1
ATOM 1262 N N . CYS A 1 169 ? -4.375 14.611 20.453 1.00 97.81 169 CYS A N 1
ATOM 1263 C CA . CYS A 1 169 ? -5.461 13.820 21.036 1.00 97.81 169 CYS A CA 1
ATOM 1264 C C . CYS A 1 169 ? -5.239 13.549 22.531 1.00 97.81 169 CYS A C 1
ATOM 1266 O O . CYS A 1 169 ? -6.126 13.826 23.331 1.00 97.81 169 CYS A O 1
ATOM 1268 N N . MET A 1 170 ? -4.041 13.099 22.923 1.00 96.44 170 MET A N 1
ATOM 1269 C CA . MET A 1 170 ? -3.722 12.841 24.336 1.00 96.44 170 MET A CA 1
ATOM 1270 C C . MET A 1 170 ? -3.833 14.101 25.202 1.00 96.44 170 MET A C 1
ATOM 1272 O O . MET A 1 170 ? -4.311 14.041 26.329 1.00 96.44 170 MET A O 1
ATOM 1276 N N . LYS A 1 171 ? -3.419 15.266 24.686 1.00 97.06 171 LYS A N 1
ATOM 1277 C CA . LYS A 1 171 ? -3.549 16.537 25.418 1.00 97.06 171 LYS A CA 1
ATOM 1278 C C . LYS A 1 171 ? -5.005 16.924 25.665 1.00 97.06 171 LYS A C 1
ATOM 1280 O O . LYS A 1 171 ? -5.297 17.451 26.735 1.00 97.06 171 LYS A O 1
ATOM 1285 N N . LEU A 1 172 ? -5.889 16.680 24.697 1.00 97.81 172 LEU A N 1
ATOM 1286 C CA . LEU A 1 172 ? -7.323 16.920 24.863 1.00 97.81 172 LEU A CA 1
ATOM 1287 C C . LEU A 1 172 ? -7.907 15.999 25.937 1.00 97.81 172 LEU A C 1
ATOM 1289 O O . LEU A 1 172 ? -8.547 16.488 26.859 1.00 97.81 172 LEU A O 1
ATOM 1293 N N . GLU A 1 173 ? -7.594 14.704 25.883 1.00 97.62 173 GLU A N 1
ATOM 1294 C CA . GLU A 1 173 ? -8.046 13.727 26.882 1.00 97.62 173 GLU A CA 1
ATOM 1295 C C . GLU A 1 173 ? -7.560 14.086 28.298 1.00 97.62 173 GLU A C 1
ATOM 1297 O O . GLU A 1 173 ? -8.336 14.087 29.252 1.00 97.62 173 GLU A O 1
ATOM 1302 N N . CYS A 1 174 ? -6.292 14.489 28.448 1.00 97.00 174 CYS A N 1
ATOM 1303 C CA . CYS A 1 174 ? -5.775 14.978 29.727 1.00 97.00 174 CYS A CA 1
ATOM 1304 C C . CYS A 1 174 ? -6.521 16.223 30.227 1.00 97.00 174 CYS A C 1
ATOM 1306 O O . CYS A 1 174 ? -6.789 16.325 31.423 1.00 97.00 174 CYS A O 1
ATOM 1308 N N . ALA A 1 175 ? -6.846 17.169 29.340 1.00 97.88 175 ALA A N 1
ATOM 1309 C CA . ALA A 1 175 ? -7.584 18.375 29.710 1.00 97.88 175 ALA A CA 1
ATOM 1310 C C . ALA A 1 175 ? -9.019 18.052 30.160 1.00 97.88 175 ALA A C 1
ATOM 1312 O O . ALA A 1 175 ? -9.489 18.616 31.145 1.00 97.88 175 ALA A O 1
ATOM 1313 N N . GLU A 1 176 ? -9.692 17.115 29.491 1.00 98.06 176 GLU A N 1
ATOM 1314 C CA . GLU A 1 176 ? -11.030 16.647 29.874 1.00 98.06 176 GLU A CA 1
ATOM 1315 C C . GLU A 1 176 ? -11.024 15.955 31.241 1.00 98.06 176 GLU A C 1
ATOM 1317 O O . GLU A 1 176 ? -11.854 16.263 32.098 1.00 98.06 176 GLU A O 1
ATOM 1322 N N . LEU A 1 177 ? -10.058 15.063 31.481 1.00 97.56 177 LEU A N 1
ATOM 1323 C CA . LEU A 1 177 ? -9.912 14.379 32.767 1.00 97.56 177 LEU A CA 1
ATOM 1324 C C . LEU A 1 177 ? -9.581 15.351 33.906 1.00 97.56 177 LEU A C 1
ATOM 1326 O O . LEU A 1 177 ? -10.109 15.198 35.008 1.00 97.56 177 LEU A O 1
ATOM 1330 N N . LEU A 1 178 ? -8.745 16.363 33.649 1.00 97.81 178 LEU A N 1
ATOM 1331 C CA . LEU A 1 178 ? -8.465 17.427 34.616 1.00 97.81 178 LEU A CA 1
ATOM 1332 C C . LEU A 1 178 ? -9.724 18.233 34.939 1.00 97.81 178 LEU A C 1
ATOM 1334 O O . LEU A 1 178 ? -10.034 18.404 36.114 1.00 97.81 178 LEU A O 1
ATOM 1338 N N . ALA A 1 179 ? -10.488 18.654 33.928 1.00 97.62 179 ALA A N 1
ATOM 1339 C CA . ALA A 1 179 ? -11.735 19.389 34.133 1.00 97.62 179 ALA A CA 1
ATOM 1340 C C . ALA A 1 179 ? -12.765 18.566 34.930 1.00 97.62 179 ALA A C 1
ATOM 1342 O O . ALA A 1 179 ? -13.434 19.084 35.828 1.00 97.62 179 ALA A O 1
ATOM 1343 N N . LEU A 1 180 ? -12.864 17.261 34.654 1.00 97.94 180 LEU A N 1
ATOM 1344 C CA . LEU A 1 180 ? -13.711 16.351 35.422 1.00 97.94 180 LEU A CA 1
ATOM 1345 C C . LEU A 1 180 ? -13.252 16.274 36.884 1.00 97.94 180 LEU A C 1
ATOM 1347 O O . LEU A 1 180 ? -14.072 16.393 37.796 1.00 97.94 180 LEU A O 1
ATOM 1351 N N . LEU A 1 181 ? -11.947 16.123 37.116 1.00 97.62 181 LEU A N 1
ATOM 1352 C CA . LEU A 1 181 ? -11.379 16.057 38.457 1.00 97.62 181 LEU A CA 1
ATOM 1353 C C . LEU A 1 181 ? -11.600 17.364 39.231 1.00 97.62 181 LEU A C 1
ATOM 1355 O O . LEU A 1 181 ? -12.050 17.319 40.374 1.00 97.62 181 LEU A O 1
ATOM 1359 N N . GLU A 1 182 ? -11.387 18.521 38.609 1.00 97.81 182 GLU A N 1
ATOM 1360 C CA . GLU A 1 182 ? -11.671 19.839 39.190 1.00 97.81 182 GLU A CA 1
ATOM 1361 C C . GLU A 1 182 ? -13.155 19.998 39.543 1.00 97.81 182 GLU A C 1
ATOM 1363 O O . GLU A 1 182 ? -13.486 20.421 40.650 1.00 97.81 182 GLU A O 1
ATOM 1368 N N . SER A 1 183 ? -14.066 19.579 38.658 1.00 97.31 183 SER A N 1
ATOM 1369 C CA . SER A 1 183 ? -15.507 19.631 38.938 1.00 97.31 183 SER A CA 1
ATOM 1370 C C . SER A 1 183 ? -15.901 18.734 40.118 1.00 97.31 183 SER A C 1
ATOM 1372 O O . SER A 1 183 ? -16.655 19.151 40.999 1.00 97.31 183 SER A O 1
ATOM 1374 N N . SER A 1 184 ? -15.340 17.521 40.184 1.00 96.75 184 SER A N 1
ATOM 1375 C CA . SER A 1 184 ? -15.622 16.556 41.249 1.00 96.75 184 SER A CA 1
ATOM 1376 C C . SER A 1 184 ? -15.050 16.998 42.597 1.00 96.75 184 SER A C 1
ATOM 1378 O O . SER A 1 184 ? -15.712 16.880 43.627 1.00 96.75 184 SER A O 1
ATOM 1380 N N . THR A 1 185 ? -13.842 17.564 42.596 1.00 96.50 185 THR A N 1
ATOM 1381 C CA . THR A 1 185 ? -13.189 18.070 43.806 1.00 96.50 185 THR A CA 1
ATOM 1382 C C . THR A 1 185 ? -13.879 19.334 44.302 1.00 96.50 185 THR A C 1
ATOM 1384 O O . THR A 1 185 ? -14.140 19.441 45.497 1.00 96.50 185 THR A O 1
ATOM 1387 N N . SER A 1 186 ? -14.279 20.243 43.408 1.00 95.75 186 SER A N 1
ATOM 1388 C CA . SER A 1 186 ? -15.097 21.408 43.757 1.00 95.75 186 SER A CA 1
ATOM 1389 C C . SER A 1 186 ? -16.422 20.998 44.412 1.00 95.75 186 SER A C 1
ATOM 1391 O O . SER A 1 186 ? -16.763 21.527 45.468 1.00 95.75 186 SER A O 1
ATOM 1393 N N . ALA A 1 187 ? -17.122 19.999 43.861 1.00 94.25 187 ALA A N 1
ATOM 1394 C CA . ALA A 1 187 ? -18.364 19.481 44.439 1.00 94.25 187 ALA A CA 1
ATOM 1395 C C . ALA A 1 187 ? -18.168 18.845 45.829 1.00 94.25 187 ALA A C 1
ATOM 1397 O O . ALA A 1 187 ? -19.033 18.987 46.692 1.00 94.25 187 ALA A O 1
ATOM 1398 N N . LEU A 1 188 ? -17.038 18.167 46.061 1.00 94.81 188 LEU A N 1
ATOM 1399 C CA . LEU A 1 188 ? -16.698 17.570 47.359 1.00 94.81 188 LEU A CA 1
ATOM 1400 C C . LEU A 1 188 ? -16.309 18.610 48.416 1.00 94.81 188 LEU A C 1
ATOM 1402 O O . LEU A 1 188 ? -16.582 18.404 49.596 1.00 94.81 188 LEU A O 1
ATOM 1406 N N . VAL A 1 189 ? -15.660 19.703 48.012 1.00 94.75 189 VAL A N 1
ATOM 1407 C CA . VAL A 1 189 ? -15.179 20.748 48.930 1.00 94.75 189 VAL A CA 1
ATOM 1408 C C . VAL A 1 189 ? -16.259 21.796 49.225 1.00 94.75 189 VAL A C 1
ATOM 1410 O O . VAL A 1 189 ? -16.246 22.383 50.303 1.00 94.75 189 VAL A O 1
ATOM 1413 N N . ALA A 1 190 ? -17.230 22.001 48.329 1.00 89.44 190 ALA A N 1
ATOM 1414 C CA . ALA A 1 190 ? -18.294 22.997 48.492 1.00 89.44 190 ALA A CA 1
ATOM 1415 C C . ALA A 1 190 ? -19.098 22.915 49.815 1.00 89.44 190 ALA A C 1
ATOM 1417 O O . ALA A 1 190 ? -19.420 23.971 50.341 1.00 89.44 190 ALA A O 1
ATOM 1418 N N . PRO A 1 191 ? -19.414 21.738 50.396 1.00 88.88 191 PRO A N 1
ATOM 1419 C CA . PRO A 1 191 ? -20.132 21.649 51.676 1.00 88.88 191 PRO A CA 1
ATOM 1420 C C . PRO A 1 191 ? -19.281 21.957 52.919 1.00 88.88 191 PRO A C 1
ATOM 1422 O O . PRO A 1 191 ? -19.820 22.010 54.023 1.00 88.88 191 PRO A O 1
ATOM 1425 N N . LEU A 1 192 ? -17.956 22.061 52.765 1.00 82.25 192 LEU A N 1
ATOM 1426 C CA . LEU A 1 192 ? -17.006 22.325 53.853 1.00 82.25 192 LEU A CA 1
ATOM 1427 C C . LEU A 1 192 ? -16.623 23.811 53.962 1.00 82.25 192 LEU A C 1
ATOM 1429 O O . LEU A 1 192 ? -15.927 24.182 54.910 1.0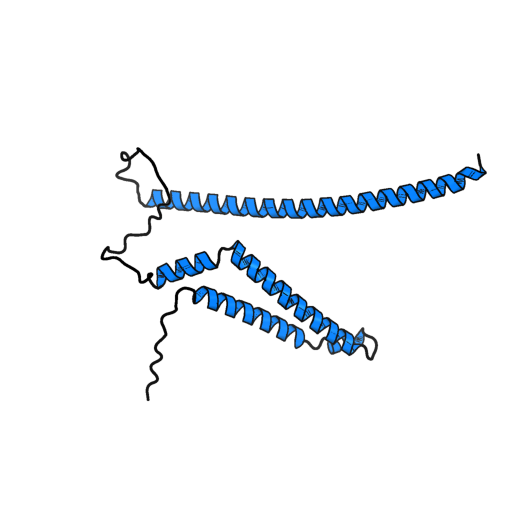0 82.25 192 LEU A O 1
ATOM 1433 N N . LEU A 1 193 ? -17.045 24.627 52.991 1.00 66.19 193 LEU A N 1
ATOM 1434 C CA . LEU A 1 193 ? -16.881 26.081 52.935 1.00 66.19 193 LEU A CA 1
ATOM 1435 C C . LEU A 1 193 ? -18.201 26.771 53.292 1.00 66.19 193 LEU A C 1
ATOM 1437 O O . LEU A 1 193 ? -18.127 27.828 53.956 1.00 66.19 193 LEU A O 1
#

Radius of gyration: 31.39 Å; chains: 1; bounding box: 67×56×97 Å

Organism: NCBI:txid89044

Foldseek 3Di:
DDPPPPVDPQDQCNVVVVVVVVLLVVLVVVLVVLLPDPVCVVCVVPDDPPCSVVVNVVSNVVSVVSSVVSVVVVVVVCVVVVVSVVSNVVCCVPVPPPDDDDDDDDDDDPPDDDDDDDDDPDDDDDDDVVNVVVVVVVVVVVVVVVVVVVVVVVVVVVVVVVVVVVVVVVVVVVVVVVVVVVVVVCVVCVVVD